Protein AF-A0A645BBZ0-F1 (afdb_monomer_lite)

Organism: NCBI:txid1076179

Structure (mmCIF, N/CA/C/O backbone):
data_AF-A0A645BBZ0-F1
#
_entry.id   AF-A0A645BBZ0-F1
#
loop_
_atom_site.group_PDB
_atom_site.id
_atom_site.type_symbol
_atom_site.label_atom_id
_atom_site.label_alt_id
_atom_site.label_comp_id
_atom_site.label_asym_id
_atom_site.label_entity_id
_atom_site.label_seq_id
_atom_site.pdbx_PDB_ins_code
_atom_site.Cartn_x
_atom_site.Cartn_y
_atom_site.Cartn_z
_atom_site.occupancy
_atom_site.B_iso_or_equiv
_atom_site.auth_seq_id
_atom_site.auth_comp_id
_atom_site.auth_asym_id
_atom_site.auth_atom_id
_atom_site.pdbx_PDB_model_num
ATOM 1 N N . MET A 1 1 ? -11.098 -18.103 -0.017 1.00 31.69 1 MET A N 1
ATOM 2 C CA . MET A 1 1 ? -12.410 -18.065 -0.700 1.00 31.69 1 MET A CA 1
ATOM 3 C C . MET A 1 1 ? -12.435 -16.807 -1.542 1.00 31.69 1 MET A C 1
ATOM 5 O O . MET A 1 1 ? -12.414 -15.731 -0.965 1.00 31.69 1 MET A O 1
ATOM 9 N N . ALA A 1 2 ? -12.383 -16.938 -2.865 1.00 29.50 2 ALA A N 1
ATOM 10 C CA . ALA A 1 2 ? -12.551 -15.815 -3.783 1.00 29.50 2 ALA A CA 1
ATOM 11 C C . ALA A 1 2 ? -14.036 -15.721 -4.158 1.00 29.50 2 ALA A C 1
ATOM 13 O O . ALA A 1 2 ? -14.650 -16.741 -4.476 1.00 29.50 2 ALA A O 1
ATOM 14 N N . LEU A 1 3 ? -14.621 -14.528 -4.069 1.00 39.31 3 LEU A N 1
ATOM 15 C CA . LEU A 1 3 ? -15.992 -14.276 -4.506 1.00 39.31 3 LEU A CA 1
ATOM 16 C C . LEU A 1 3 ? -15.992 -14.146 -6.035 1.00 39.31 3 LEU A C 1
ATOM 18 O O . LEU A 1 3 ? -15.301 -13.301 -6.593 1.00 39.31 3 LEU A O 1
ATOM 22 N N . SER A 1 4 ? -16.730 -15.024 -6.714 1.00 38.06 4 SER A N 1
ATOM 23 C CA . SER A 1 4 ? -16.929 -14.985 -8.164 1.00 38.06 4 SER A CA 1
ATOM 24 C C . SER A 1 4 ? -18.169 -14.165 -8.521 1.00 38.06 4 SER A C 1
ATOM 26 O O . SER A 1 4 ? -19.211 -14.333 -7.891 1.00 38.06 4 SER A O 1
ATOM 28 N N . TYR A 1 5 ? -18.074 -13.396 -9.604 1.00 42.03 5 TYR A N 1
ATOM 29 C CA . TYR A 1 5 ? -19.059 -12.446 -10.149 1.00 42.03 5 TYR A CA 1
ATOM 30 C C . TYR A 1 5 ? -20.487 -12.998 -10.408 1.00 42.03 5 TYR A C 1
ATOM 32 O O . TYR A 1 5 ? -21.407 -12.222 -10.640 1.00 42.03 5 TYR A O 1
ATOM 40 N N . PHE A 1 6 ? -20.706 -14.321 -10.358 1.00 42.81 6 PHE A N 1
ATOM 41 C CA . PHE A 1 6 ? -21.981 -14.963 -10.724 1.00 42.81 6 PHE A CA 1
ATOM 42 C C . PHE A 1 6 ? -22.459 -16.073 -9.771 1.00 42.81 6 PHE A C 1
ATOM 44 O O . PHE A 1 6 ? -23.162 -16.987 -10.202 1.00 42.81 6 PHE A O 1
ATOM 51 N N . SER A 1 7 ? -22.118 -16.032 -8.479 1.00 47.50 7 SER A N 1
ATOM 52 C CA . SER A 1 7 ? -22.764 -16.925 -7.504 1.00 47.50 7 SER A CA 1
ATOM 53 C C . SER A 1 7 ? -23.704 -16.148 -6.588 1.00 47.50 7 SER A C 1
ATOM 55 O O . SER A 1 7 ? -23.392 -15.054 -6.123 1.00 47.50 7 SER A O 1
ATOM 57 N N . SER A 1 8 ? -24.871 -16.727 -6.307 1.00 50.25 8 SER A N 1
ATOM 58 C CA . SER A 1 8 ? -25.791 -16.311 -5.244 1.00 50.25 8 SER A CA 1
ATOM 59 C C . SER A 1 8 ? -25.182 -16.614 -3.863 1.00 50.25 8 SER A C 1
ATOM 61 O O . SER A 1 8 ? -25.738 -17.380 -3.076 1.00 50.25 8 SER A O 1
ATOM 63 N N . GLY A 1 9 ? -23.972 -16.117 -3.611 1.00 53.41 9 GLY A N 1
ATOM 64 C CA . GLY A 1 9 ? -23.162 -16.434 -2.445 1.00 53.41 9 GLY A CA 1
ATOM 65 C C . GLY A 1 9 ? -23.270 -15.362 -1.368 1.00 53.41 9 GLY A C 1
ATOM 66 O O . GLY A 1 9 ? -22.845 -14.236 -1.585 1.00 53.41 9 GLY A O 1
ATOM 67 N N . ASN A 1 10 ? -23.813 -15.741 -0.207 1.00 55.25 10 ASN A N 1
ATOM 68 C CA . ASN A 1 10 ? -23.590 -15.169 1.131 1.00 55.25 10 ASN A CA 1
ATOM 69 C C . ASN A 1 10 ? -23.405 -13.642 1.275 1.00 55.25 10 ASN A C 1
ATOM 71 O O . ASN A 1 10 ? -22.663 -13.186 2.148 1.00 55.25 10 ASN A O 1
ATOM 75 N N . THR A 1 11 ? -24.130 -12.837 0.498 1.00 64.12 11 THR A N 1
ATOM 76 C CA . THR A 1 11 ? -24.128 -11.370 0.633 1.00 64.12 11 THR A CA 1
ATOM 77 C C . THR A 1 11 ? -24.540 -10.924 2.036 1.00 64.12 11 THR A C 1
ATOM 79 O O . THR A 1 11 ? -24.008 -9.938 2.534 1.00 64.12 11 THR A O 1
ATOM 82 N N . THR A 1 12 ? -25.405 -11.688 2.712 1.00 72.88 12 THR A N 1
ATOM 83 C CA . THR A 1 12 ? -25.791 -11.453 4.110 1.00 72.88 12 THR A CA 1
ATOM 84 C C . THR A 1 12 ? -24.611 -11.604 5.068 1.00 72.88 12 THR A C 1
ATOM 86 O O . THR A 1 12 ? -24.350 -10.693 5.836 1.00 72.88 12 THR A O 1
ATOM 89 N N . TYR A 1 13 ? -23.826 -12.684 4.979 1.00 83.56 13 TYR A N 1
ATOM 90 C CA . TYR A 1 13 ? -22.700 -12.901 5.900 1.00 83.56 13 TYR A CA 1
ATOM 91 C C . TYR A 1 13 ? -21.579 -11.877 5.714 1.00 83.56 13 TYR A C 1
ATOM 93 O O . TYR A 1 13 ? -21.002 -11.407 6.691 1.00 83.56 13 TYR A O 1
ATOM 101 N N . VAL A 1 14 ? -21.257 -11.531 4.463 1.00 87.25 14 VAL A N 1
ATOM 102 C CA . VAL A 1 14 ? -20.253 -10.492 4.186 1.00 87.25 14 VAL A CA 1
ATOM 103 C C . VAL A 1 14 ? -20.789 -9.124 4.600 1.00 87.25 14 VAL A C 1
ATOM 105 O O . VAL A 1 14 ? -20.059 -8.356 5.217 1.00 87.25 14 VAL A O 1
ATOM 108 N N . GLY A 1 15 ? -22.062 -8.832 4.321 1.00 87.69 15 GLY A N 1
ATOM 109 C CA . GLY A 1 15 ? -22.719 -7.597 4.746 1.00 87.69 15 GLY A CA 1
ATOM 110 C C . GLY A 1 15 ? -22.720 -7.424 6.265 1.00 87.69 15 GLY A C 1
ATOM 111 O O . GLY A 1 15 ? -22.322 -6.367 6.752 1.00 87.69 15 GLY A O 1
ATOM 112 N N . ASP A 1 16 ? -23.077 -8.473 7.007 1.00 91.25 16 ASP A N 1
ATOM 113 C CA . ASP A 1 16 ? -23.071 -8.487 8.472 1.00 91.25 16 ASP A CA 1
ATOM 114 C C . ASP A 1 16 ? -21.657 -8.278 9.025 1.00 91.25 16 ASP A C 1
ATOM 116 O O . ASP A 1 16 ? -21.464 -7.472 9.934 1.00 91.25 16 ASP A O 1
ATOM 120 N N . LEU A 1 17 ? -20.650 -8.937 8.439 1.00 92.44 17 LEU A N 1
ATOM 121 C CA . LEU A 1 17 ? -19.250 -8.739 8.816 1.00 92.44 17 LEU A CA 1
ATOM 122 C C . LEU A 1 17 ? -18.792 -7.295 8.568 1.00 92.44 17 LEU A C 1
ATOM 124 O O . LEU A 1 17 ? -18.170 -6.690 9.439 1.00 92.44 17 LEU A O 1
ATOM 128 N N . MET A 1 18 ? -19.102 -6.725 7.401 1.00 93.56 18 MET A N 1
ATOM 129 C CA . MET A 1 18 ? -18.725 -5.348 7.064 1.00 93.56 18 MET A CA 1
ATOM 130 C C . MET A 1 18 ? -19.403 -4.335 7.993 1.00 93.56 18 MET A C 1
ATOM 132 O O . MET A 1 18 ? -18.758 -3.385 8.445 1.00 93.56 18 MET A O 1
ATOM 136 N N . LEU A 1 19 ? -20.677 -4.562 8.325 1.00 93.56 19 LEU A N 1
ATOM 137 C CA . LEU A 1 19 ? -21.422 -3.740 9.274 1.00 93.56 19 LEU A CA 1
ATOM 138 C C . LEU A 1 19 ? -20.840 -3.843 10.691 1.00 93.56 19 LEU A C 1
ATOM 140 O O . LEU A 1 19 ? -20.648 -2.812 11.338 1.00 93.56 19 LEU A O 1
ATOM 144 N N . ASP A 1 20 ? -20.525 -5.052 11.167 1.00 95.19 20 ASP A N 1
ATOM 145 C CA . ASP A 1 20 ? -19.937 -5.271 12.496 1.00 95.19 20 ASP A CA 1
ATOM 146 C C . ASP A 1 20 ? -18.551 -4.622 12.607 1.00 95.19 20 ASP A C 1
ATOM 148 O O . ASP A 1 20 ? -18.284 -3.871 13.547 1.00 95.19 20 ASP A O 1
ATOM 152 N N . ILE A 1 21 ? -17.682 -4.817 11.607 1.00 94.44 21 ILE A N 1
ATOM 153 C CA . ILE A 1 21 ? -16.371 -4.153 11.534 1.00 94.44 21 ILE A CA 1
ATOM 154 C C . ILE A 1 21 ? -16.540 -2.633 11.578 1.00 94.44 21 ILE A C 1
ATOM 156 O O . ILE A 1 21 ? -15.890 -1.966 12.389 1.00 94.44 21 ILE A O 1
ATOM 160 N N . GLY A 1 22 ? -17.422 -2.075 10.747 1.00 95.12 22 GLY A N 1
ATOM 161 C CA . GLY A 1 22 ? -17.638 -0.634 10.711 1.00 95.12 22 GLY A CA 1
ATOM 162 C C . GLY A 1 22 ? -18.200 -0.086 12.027 1.00 95.12 22 GLY A C 1
ATOM 163 O O . GLY A 1 22 ? -17.728 0.947 12.501 1.00 95.12 22 GLY A O 1
ATOM 164 N N . ASN A 1 23 ? -19.123 -0.794 12.682 1.00 95.31 23 ASN A N 1
ATOM 165 C CA . ASN A 1 2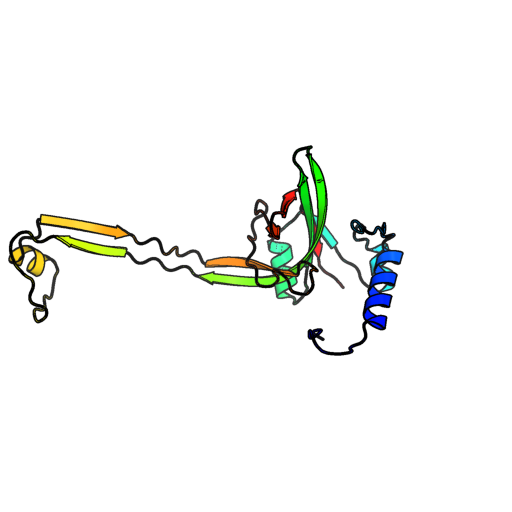3 ? -19.641 -0.403 13.997 1.00 95.31 23 ASN A CA 1
ATOM 166 C C . ASN A 1 23 ? -18.540 -0.391 15.064 1.00 95.31 23 ASN A C 1
ATOM 168 O O . ASN A 1 23 ? -18.412 0.586 15.801 1.00 95.31 23 ASN A O 1
ATOM 172 N N . ARG A 1 24 ? -17.689 -1.422 15.115 1.00 95.62 24 ARG A N 1
ATOM 173 C CA . ARG A 1 24 ? -16.575 -1.498 16.081 1.00 95.62 24 ARG A CA 1
ATOM 174 C C . ARG A 1 24 ? -15.510 -0.428 15.854 1.00 95.62 24 ARG A C 1
ATOM 176 O O . ARG A 1 24 ? -14.874 0.014 16.808 1.00 95.62 24 ARG A O 1
ATOM 183 N N . LEU A 1 25 ? -15.325 0.007 14.609 1.00 94.56 25 LEU A N 1
ATOM 184 C CA . LEU A 1 25 ? -14.435 1.114 14.248 1.00 94.56 25 LEU A CA 1
ATOM 185 C C . LEU A 1 25 ? -15.075 2.500 14.446 1.00 94.56 25 LEU A C 1
ATOM 187 O O . LEU A 1 25 ? -14.405 3.507 14.220 1.00 94.56 25 LEU A O 1
ATOM 191 N N . ASN A 1 26 ? -16.341 2.575 14.874 1.00 95.06 26 ASN A N 1
ATOM 192 C CA . ASN A 1 26 ? -17.130 3.811 14.928 1.00 95.06 26 ASN A CA 1
ATOM 193 C C . ASN A 1 26 ? -17.169 4.540 13.571 1.00 95.06 26 ASN A C 1
ATOM 195 O O . ASN A 1 26 ? -16.950 5.752 13.480 1.00 95.06 26 ASN A O 1
ATOM 199 N N . MET A 1 27 ? -17.418 3.782 12.502 1.00 95.88 27 MET A N 1
ATOM 200 C CA . MET A 1 27 ? -17.509 4.272 11.129 1.00 95.88 27 MET A CA 1
ATOM 201 C C . MET A 1 27 ? -18.558 5.375 10.996 1.00 95.88 27 MET A C 1
ATOM 203 O O . MET A 1 27 ? -19.712 5.230 11.400 1.00 95.88 27 MET A O 1
ATOM 207 N N . LYS A 1 28 ? -18.164 6.486 10.371 1.00 95.56 28 LYS A N 1
ATOM 208 C CA . LYS A 1 28 ? -19.096 7.544 9.977 1.00 95.56 28 LYS A CA 1
ATOM 209 C C . LYS A 1 28 ? -19.705 7.169 8.636 1.00 95.56 28 LYS A C 1
ATOM 211 O O . LYS A 1 28 ? -19.040 7.322 7.614 1.00 95.56 28 LYS A O 1
ATOM 216 N N . TYR A 1 29 ? -20.934 6.667 8.651 1.00 93.06 29 TYR A N 1
ATOM 217 C CA . TYR A 1 29 ? -21.635 6.255 7.439 1.00 93.06 29 TYR A CA 1
ATOM 218 C C . TYR A 1 29 ? -22.286 7.431 6.712 1.00 93.06 29 TYR A C 1
ATOM 220 O O . TYR A 1 29 ? -22.926 8.282 7.331 1.00 93.06 29 TYR A O 1
ATOM 228 N N . SER A 1 30 ? -22.161 7.459 5.386 1.00 93.31 30 SER A N 1
ATOM 229 C CA . SER A 1 30 ? -22.942 8.354 4.530 1.00 93.31 30 SER A CA 1
ATOM 230 C C . SER A 1 30 ? -23.070 7.801 3.109 1.00 93.31 30 SER A C 1
ATOM 232 O O . SER A 1 30 ? -22.226 7.024 2.660 1.00 93.31 30 SER A O 1
ATOM 234 N N . GLY A 1 31 ? -24.089 8.255 2.373 1.00 87.12 31 GLY A N 1
ATOM 235 C CA . GLY A 1 31 ? -24.251 7.918 0.952 1.00 87.12 31 GLY A CA 1
ATOM 236 C C . GLY A 1 31 ? -23.139 8.468 0.048 1.00 87.12 31 GLY A C 1
ATOM 237 O O . GLY A 1 31 ? -22.940 7.956 -1.045 1.00 87.12 31 GLY A O 1
ATOM 238 N N . ASN A 1 32 ? -22.376 9.463 0.517 1.00 85.00 32 ASN A N 1
ATOM 239 C CA . ASN A 1 32 ? -21.267 10.078 -0.225 1.00 85.00 32 ASN A CA 1
ATOM 240 C C . ASN A 1 32 ? -19.894 9.501 0.161 1.00 85.00 32 ASN A C 1
ATOM 242 O O . ASN A 1 32 ? -18.859 10.060 -0.204 1.00 85.00 32 ASN A O 1
ATOM 246 N N . GLY A 1 33 ? -19.879 8.406 0.923 1.00 85.38 33 GLY A N 1
ATOM 247 C CA . GLY A 1 33 ? -18.670 7.763 1.424 1.00 85.38 33 GLY A CA 1
ATOM 248 C C . GLY A 1 33 ? -18.714 7.568 2.934 1.00 85.38 33 GLY A C 1
ATOM 249 O O . GLY A 1 33 ? -19.299 8.364 3.670 1.00 85.38 33 GLY A O 1
ATOM 250 N N . SER A 1 34 ? -18.080 6.495 3.393 1.00 92.75 34 SER A N 1
ATOM 251 C CA . SER A 1 34 ? -17.974 6.156 4.810 1.00 92.75 34 SER A CA 1
ATOM 252 C C . SER A 1 34 ? -16.506 6.070 5.206 1.00 92.75 34 SER A C 1
ATOM 254 O O . SER A 1 34 ? -15.671 5.684 4.390 1.00 92.75 34 SER A O 1
ATOM 256 N N . SER A 1 35 ? -16.170 6.471 6.431 1.00 93.00 35 SER A N 1
ATOM 257 C CA . SER A 1 35 ? -14.771 6.483 6.879 1.00 93.00 35 SER A CA 1
ATOM 258 C C . SER A 1 35 ? -14.616 6.215 8.371 1.00 93.00 35 SER A C 1
ATOM 260 O O . SER A 1 35 ? -15.426 6.677 9.180 1.00 93.00 35 SER A O 1
ATOM 262 N N . ALA A 1 36 ? -13.529 5.529 8.710 1.00 94.75 36 ALA A N 1
ATOM 263 C CA . ALA A 1 36 ? -13.040 5.299 10.060 1.00 94.75 36 ALA A CA 1
ATOM 264 C C . ALA A 1 36 ? -11.509 5.210 10.032 1.00 94.75 36 ALA A C 1
ATOM 266 O O . ALA A 1 36 ? -10.912 5.021 8.971 1.00 94.75 36 ALA A O 1
ATOM 267 N N . SER A 1 37 ? -10.890 5.298 11.205 1.00 93.19 37 SER A N 1
ATOM 268 C CA . SER A 1 37 ? -9.475 4.967 11.381 1.00 93.19 37 SER A CA 1
ATOM 269 C C . SER A 1 37 ? -9.346 3.541 11.896 1.00 93.19 37 SER A C 1
ATOM 271 O O . SER A 1 37 ? -10.160 3.104 12.709 1.00 93.19 37 SER A O 1
ATOM 273 N N . ILE A 1 38 ? -8.305 2.832 11.464 1.00 91.50 38 ILE A N 1
ATOM 274 C CA . ILE A 1 38 ? -7.982 1.507 11.997 1.00 91.50 38 ILE A CA 1
ATOM 275 C C . ILE A 1 38 ? -7.661 1.636 13.486 1.00 91.50 38 ILE A C 1
ATOM 277 O O . ILE A 1 38 ? -6.990 2.573 13.913 1.00 91.50 38 ILE A O 1
ATOM 281 N N . SER A 1 39 ? -8.164 0.695 14.284 1.00 93.06 39 SER A N 1
ATOM 282 C CA . SER A 1 39 ? -7.922 0.661 15.721 1.00 93.06 39 SER A CA 1
ATOM 283 C C . SER A 1 39 ? -7.709 -0.764 16.208 1.00 93.06 39 SER A C 1
ATOM 285 O O . SER A 1 39 ? -8.549 -1.637 15.985 1.00 93.06 39 SER A O 1
ATOM 287 N N . ASN A 1 40 ? -6.636 -0.981 16.973 1.00 93.25 40 ASN A N 1
ATOM 288 C CA . ASN A 1 40 ? -6.406 -2.248 17.668 1.00 93.25 40 ASN A CA 1
ATOM 289 C C . ASN A 1 40 ? -7.519 -2.583 18.674 1.00 93.25 40 ASN A C 1
ATOM 291 O O . ASN A 1 40 ? -7.778 -3.759 18.902 1.00 93.25 40 ASN A O 1
ATOM 295 N N . SER A 1 41 ? -8.218 -1.588 19.236 1.00 94.25 41 SER A N 1
ATOM 296 C CA . SER A 1 41 ? -9.371 -1.849 20.112 1.00 94.25 41 SER A CA 1
ATOM 297 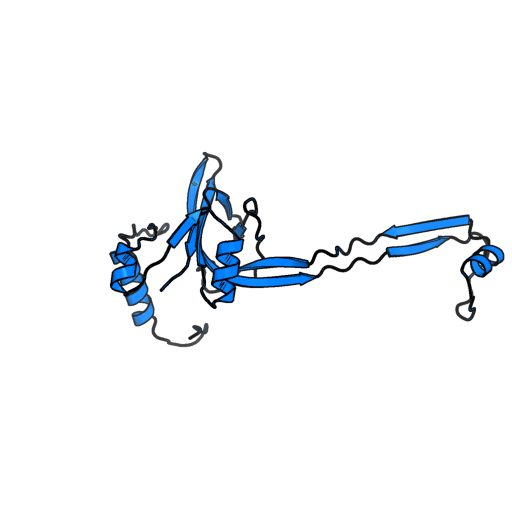C C . SER A 1 41 ? -10.580 -2.404 19.358 1.00 94.25 41 SER A C 1
ATOM 299 O O . SER A 1 41 ? -11.380 -3.135 19.931 1.00 94.25 41 SER A O 1
ATOM 301 N N . ALA A 1 42 ? -10.724 -2.068 18.074 1.00 93.94 42 ALA A N 1
ATOM 302 C CA . ALA A 1 42 ? -11.759 -2.645 17.227 1.00 93.94 42 ALA A CA 1
ATOM 303 C C . ALA A 1 42 ? -11.349 -4.052 16.774 1.00 93.94 42 ALA A C 1
ATOM 305 O O . ALA A 1 42 ? -12.145 -4.983 16.893 1.00 93.94 42 ALA A O 1
ATOM 306 N N . LEU A 1 43 ? -10.096 -4.216 16.332 1.00 94.00 43 LEU A N 1
ATOM 307 C CA . LEU A 1 43 ? -9.536 -5.495 15.881 1.00 94.00 43 LEU A CA 1
ATOM 308 C C . LEU A 1 43 ? -9.515 -6.566 16.981 1.00 94.00 43 LEU A C 1
ATOM 310 O O . LEU A 1 43 ? -9.759 -7.736 16.688 1.00 94.00 43 LEU A O 1
ATOM 314 N N . SER A 1 44 ? -9.303 -6.186 18.244 1.00 95.12 44 SER A N 1
ATOM 315 C CA . SER A 1 44 ? -9.244 -7.138 19.361 1.00 95.12 44 SER A CA 1
ATOM 316 C C . SER A 1 44 ? -10.548 -7.909 19.578 1.00 95.12 44 SER A C 1
ATOM 318 O O . SER A 1 44 ? -10.510 -9.024 20.089 1.00 95.12 44 SER A O 1
ATOM 320 N N . ASN A 1 45 ? -11.691 -7.383 19.122 1.00 95.06 45 ASN A N 1
ATOM 321 C CA . ASN A 1 45 ? -12.966 -8.111 19.122 1.00 95.06 45 ASN A CA 1
ATOM 322 C C . ASN A 1 45 ? -12.946 -9.360 18.227 1.00 95.06 45 ASN A C 1
ATOM 324 O O . ASN A 1 45 ? -13.770 -10.252 18.399 1.00 95.06 45 ASN A O 1
ATOM 328 N N . TYR A 1 46 ? -12.002 -9.420 17.289 1.00 94.25 46 TYR A N 1
ATOM 329 C CA . TYR A 1 46 ? -11.750 -10.555 16.406 1.00 94.25 46 TYR A CA 1
ATOM 330 C C . TYR A 1 46 ? -10.487 -11.326 16.811 1.00 94.25 46 TYR A C 1
ATOM 332 O O . TYR A 1 46 ? -9.986 -12.128 16.031 1.00 94.25 46 TYR A O 1
ATOM 340 N N . ASN A 1 47 ? -9.961 -11.074 18.016 1.00 95.25 47 ASN A N 1
ATOM 341 C CA . ASN A 1 47 ? -8.660 -11.558 18.485 1.00 95.25 47 ASN A CA 1
ATOM 342 C C . ASN A 1 47 ? -7.497 -11.152 17.567 1.00 95.25 47 ASN A C 1
ATOM 344 O O . ASN A 1 47 ? -6.510 -11.873 17.484 1.00 95.25 47 ASN A O 1
ATOM 348 N N . LEU A 1 48 ? -7.622 -10.005 16.891 1.00 95.19 48 LEU A N 1
ATOM 349 C CA . LEU A 1 48 ? -6.598 -9.481 15.997 1.00 95.19 48 LEU A CA 1
ATOM 350 C C . LEU A 1 48 ? -5.912 -8.255 16.592 1.00 95.19 48 LEU A C 1
ATOM 352 O O . LEU A 1 48 ? -6.526 -7.413 17.250 1.00 95.19 48 LEU A O 1
ATOM 356 N N . THR A 1 49 ? -4.630 -8.117 16.290 1.00 95.94 49 THR A N 1
ATOM 357 C CA . THR A 1 49 ? -3.830 -6.920 16.559 1.00 95.94 49 THR A CA 1
ATOM 358 C C . THR A 1 49 ? -2.922 -6.621 15.378 1.00 95.94 49 THR A C 1
ATOM 360 O O . THR A 1 49 ? -2.578 -7.519 14.618 1.00 95.94 49 THR A O 1
ATOM 363 N N . CYS A 1 50 ? -2.509 -5.367 15.227 1.00 96.94 50 CYS A N 1
ATOM 364 C CA . CYS A 1 50 ? -1.514 -4.945 14.247 1.00 96.94 50 CYS A CA 1
ATOM 365 C C . CYS A 1 50 ? -0.571 -3.890 14.840 1.00 96.94 50 CYS A C 1
ATOM 367 O O . CYS A 1 50 ? -0.808 -3.335 15.919 1.00 96.94 50 CYS A O 1
ATOM 369 N N . THR A 1 51 ? 0.500 -3.602 14.115 1.00 97.88 51 THR A N 1
ATOM 370 C CA . THR A 1 51 ? 1.435 -2.516 14.404 1.00 97.88 51 THR A CA 1
ATOM 371 C C . THR A 1 51 ? 1.238 -1.398 13.387 1.00 97.88 51 THR A C 1
ATOM 373 O O . THR A 1 51 ? 1.193 -1.670 12.191 1.00 97.88 51 THR A O 1
ATOM 376 N N . GLU A 1 52 ? 1.156 -0.149 13.846 1.00 97.44 52 GLU A N 1
ATOM 377 C CA . GLU A 1 52 ? 1.125 1.038 12.982 1.00 97.44 52 GLU A CA 1
ATOM 378 C C . GLU A 1 52 ? 2.534 1.637 12.854 1.00 97.44 52 GLU A C 1
ATOM 380 O O . GLU A 1 52 ? 3.266 1.752 13.841 1.00 97.44 52 GLU A O 1
ATOM 385 N N . SER A 1 53 ? 2.922 2.059 11.651 1.00 97.69 53 SER A N 1
ATOM 386 C CA . SER A 1 53 ? 4.027 3.005 11.476 1.00 97.69 53 SER A CA 1
ATOM 387 C C . SER A 1 53 ? 3.871 3.844 10.214 1.00 97.69 53 SER A C 1
ATOM 389 O O . SER A 1 53 ? 3.052 3.538 9.347 1.00 97.69 53 SER A O 1
ATOM 391 N N . ASP A 1 54 ? 4.727 4.853 10.060 1.00 97.94 54 ASP A N 1
ATOM 392 C CA . ASP A 1 54 ? 4.927 5.502 8.766 1.00 97.94 54 ASP A CA 1
ATOM 393 C C . ASP A 1 54 ? 5.328 4.477 7.698 1.00 97.94 54 ASP A C 1
ATOM 395 O O . ASP A 1 54 ? 5.862 3.398 8.005 1.00 97.94 54 ASP A O 1
ATOM 399 N N . TYR A 1 55 ? 5.057 4.822 6.439 1.00 97.62 55 TYR A N 1
ATOM 400 C CA . TYR A 1 55 ? 5.375 3.973 5.300 1.00 97.62 55 TYR A CA 1
ATOM 401 C C . TYR A 1 55 ? 6.839 3.529 5.304 1.00 97.62 55 TYR A C 1
ATOM 403 O O . TYR A 1 55 ? 7.767 4.338 5.279 1.00 97.62 55 TYR A O 1
ATOM 411 N N . ASN A 1 56 ? 7.037 2.215 5.274 1.00 97.25 56 ASN A N 1
ATOM 412 C CA . ASN A 1 56 ? 8.350 1.611 5.176 1.00 97.25 56 ASN A CA 1
ATOM 413 C C . ASN A 1 56 ? 8.262 0.344 4.329 1.00 97.25 56 ASN A C 1
ATOM 415 O O . ASN A 1 56 ? 7.690 -0.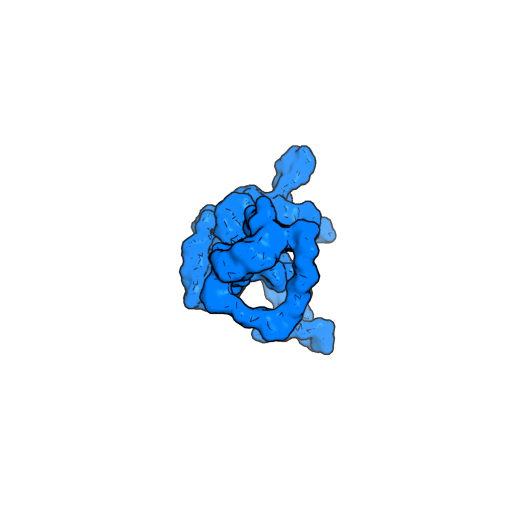666 4.740 1.00 97.25 56 ASN A O 1
ATOM 419 N N . TYR A 1 57 ? 8.864 0.400 3.148 1.00 96.19 57 TYR A N 1
ATOM 420 C CA . TYR A 1 57 ? 8.817 -0.696 2.193 1.00 96.19 57 TYR A CA 1
ATOM 421 C C . TYR A 1 57 ? 9.472 -1.989 2.704 1.00 96.19 57 TYR A C 1
ATOM 423 O O . TYR A 1 57 ? 8.950 -3.067 2.442 1.00 96.19 57 TYR A O 1
ATOM 431 N N . GLN A 1 58 ? 10.542 -1.913 3.502 1.00 96.81 58 GLN A N 1
ATOM 432 C CA . GLN A 1 58 ? 11.164 -3.120 4.064 1.00 96.81 58 GLN A CA 1
ATOM 433 C C . GLN A 1 58 ? 10.221 -3.847 5.028 1.00 96.81 58 GLN A C 1
ATOM 435 O O . GLN A 1 58 ? 10.124 -5.070 4.994 1.00 96.81 58 GLN A O 1
ATOM 440 N N . LYS A 1 59 ? 9.454 -3.110 5.841 1.00 97.94 59 LYS A N 1
ATOM 441 C CA . LYS A 1 59 ? 8.432 -3.713 6.713 1.00 97.94 59 LYS A CA 1
ATOM 442 C C . LYS A 1 59 ? 7.315 -4.386 5.914 1.00 97.94 59 LYS A C 1
ATOM 444 O O . LYS A 1 59 ? 6.893 -5.481 6.283 1.00 97.94 59 LYS A O 1
ATOM 449 N N . ILE A 1 60 ? 6.878 -3.755 4.818 1.00 97.81 60 ILE A N 1
ATOM 450 C CA . ILE A 1 60 ? 5.894 -4.330 3.889 1.00 97.81 60 ILE A CA 1
ATOM 451 C C . ILE A 1 60 ? 6.436 -5.630 3.301 1.00 97.81 60 ILE A C 1
ATOM 453 O O . ILE A 1 60 ? 5.808 -6.675 3.436 1.00 97.81 60 ILE A O 1
ATOM 457 N N . LYS A 1 61 ? 7.634 -5.582 2.715 1.00 97.00 61 LYS A N 1
ATOM 458 C CA . LYS A 1 61 ? 8.288 -6.736 2.099 1.00 97.00 61 LYS A CA 1
ATOM 459 C C . LYS A 1 61 ? 8.437 -7.900 3.074 1.00 97.00 61 LYS A C 1
ATOM 461 O O . LYS A 1 61 ? 8.053 -9.017 2.741 1.00 97.00 61 LYS A O 1
ATOM 466 N N . ASN A 1 62 ? 8.902 -7.633 4.293 1.00 97.50 62 ASN A N 1
ATOM 467 C CA . ASN A 1 62 ? 9.034 -8.654 5.331 1.00 97.50 62 ASN A CA 1
ATOM 468 C C . ASN A 1 62 ? 7.679 -9.274 5.710 1.00 97.50 62 ASN A C 1
ATOM 470 O O . ASN A 1 62 ? 7.603 -10.477 5.945 1.00 97.50 62 ASN A O 1
ATOM 474 N N . ASN A 1 63 ? 6.600 -8.489 5.763 1.00 98.12 63 ASN A N 1
ATOM 475 C CA . ASN A 1 63 ? 5.259 -9.016 6.033 1.00 98.12 63 ASN A CA 1
ATOM 476 C C . ASN A 1 63 ? 4.767 -9.921 4.901 1.00 98.12 63 ASN A C 1
ATOM 478 O O . ASN A 1 63 ? 4.350 -11.052 5.153 1.00 98.12 63 ASN A O 1
ATOM 482 N N . LEU A 1 64 ? 4.912 -9.469 3.657 1.00 97.12 64 LEU A N 1
ATOM 483 C CA . LEU A 1 64 ? 4.502 -10.230 2.479 1.00 97.12 64 LEU A CA 1
ATOM 484 C C . LEU A 1 64 ? 5.286 -11.542 2.342 1.00 97.12 64 LEU A C 1
ATOM 486 O O . LEU A 1 64 ? 4.695 -12.578 2.053 1.00 97.12 64 LEU A O 1
ATOM 490 N N . GLN A 1 65 ? 6.587 -11.545 2.651 1.00 96.19 65 GLN A N 1
ATOM 491 C CA . GLN A 1 65 ? 7.402 -12.769 2.712 1.00 96.19 65 GLN A CA 1
ATOM 492 C C . GLN A 1 65 ? 6.907 -13.773 3.764 1.00 96.19 65 GLN A C 1
ATOM 494 O O . GLN A 1 65 ? 7.078 -14.976 3.594 1.00 96.19 65 GLN A O 1
ATOM 499 N N . ASN A 1 66 ? 6.249 -13.295 4.822 1.00 96.25 66 ASN A N 1
ATOM 500 C CA . ASN A 1 66 ? 5.606 -14.124 5.842 1.00 96.25 66 ASN A CA 1
ATOM 501 C C . ASN A 1 66 ? 4.126 -14.416 5.531 1.00 96.25 66 ASN A C 1
ATOM 503 O O . ASN A 1 66 ? 3.382 -14.818 6.424 1.00 96.25 66 ASN A O 1
ATOM 507 N N . SER A 1 67 ? 3.688 -14.218 4.281 1.00 95.75 67 SER A N 1
ATOM 508 C CA . SER A 1 67 ? 2.293 -14.392 3.843 1.00 95.75 67 SER A CA 1
ATOM 509 C C . SER A 1 67 ? 1.294 -13.538 4.635 1.00 95.75 67 SER A C 1
ATOM 511 O O . SER A 1 67 ? 0.151 -13.942 4.850 1.00 95.75 67 SER A O 1
ATOM 513 N N . LYS A 1 68 ? 1.725 -12.355 5.089 1.00 96.75 68 LYS A N 1
ATOM 514 C CA . LYS A 1 68 ? 0.881 -11.396 5.806 1.00 96.75 68 LYS A CA 1
ATOM 515 C C . LYS A 1 68 ? 0.624 -10.168 4.935 1.00 96.75 68 LYS A C 1
ATOM 517 O O . LYS A 1 68 ? 1.570 -9.425 4.668 1.00 96.75 68 LYS A O 1
ATOM 522 N N . PRO A 1 69 ? -0.625 -9.925 4.501 1.00 96.88 69 PRO A N 1
ATOM 523 C CA . PRO A 1 69 ? -0.964 -8.690 3.812 1.00 96.88 69 PRO A CA 1
ATOM 524 C C . PRO A 1 69 ? -0.832 -7.490 4.757 1.00 96.88 69 PRO A C 1
ATOM 526 O O . PRO A 1 69 ? -0.950 -7.610 5.980 1.00 96.88 69 PRO A O 1
ATOM 529 N N . VAL A 1 70 ? -0.600 -6.317 4.176 1.00 98.19 70 VAL A N 1
ATOM 530 C CA . VAL A 1 70 ? -0.432 -5.054 4.902 1.00 98.19 70 VAL A CA 1
ATOM 531 C C . VAL A 1 70 ? -1.561 -4.114 4.526 1.00 98.19 70 VAL A C 1
ATOM 533 O O . VAL A 1 70 ? -1.816 -3.893 3.346 1.00 98.19 70 VAL A O 1
ATOM 536 N N . ASN A 1 71 ? -2.218 -3.518 5.518 1.00 97.88 71 ASN A N 1
ATOM 537 C CA . ASN A 1 71 ? -3.151 -2.431 5.253 1.00 97.88 71 ASN A CA 1
ATOM 538 C C . ASN A 1 71 ? -2.372 -1.116 5.163 1.00 97.88 71 ASN A C 1
ATOM 540 O O . ASN A 1 71 ? -1.547 -0.805 6.022 1.00 97.88 71 ASN A O 1
ATOM 544 N N . ILE A 1 72 ? -2.637 -0.335 4.126 1.00 97.38 72 ILE A N 1
ATOM 545 C CA . ILE A 1 72 ? -2.061 0.988 3.922 1.00 97.38 72 ILE A CA 1
ATOM 546 C C . ILE A 1 72 ? -3.174 2.032 3.996 1.00 97.38 72 ILE A C 1
ATOM 548 O O . ILE A 1 72 ? -4.282 1.834 3.499 1.00 97.38 72 ILE A O 1
ATOM 552 N N . THR A 1 73 ? -2.861 3.174 4.598 1.00 97.25 73 THR A N 1
ATOM 553 C CA . THR A 1 73 ? -3.674 4.386 4.507 1.00 97.25 73 THR A CA 1
ATOM 554 C C . THR A 1 73 ? -2.842 5.501 3.905 1.00 97.25 73 THR A C 1
ATOM 556 O O . THR A 1 73 ? -1.687 5.687 4.296 1.00 97.25 73 THR A O 1
ATOM 559 N N . ALA A 1 74 ? -3.424 6.272 2.998 1.00 97.38 74 ALA A N 1
ATOM 560 C CA . ALA A 1 74 ? -2.792 7.468 2.461 1.00 97.38 74 ALA A CA 1
ATOM 561 C C . ALA A 1 74 ? -3.844 8.497 2.055 1.00 97.38 74 ALA A C 1
ATOM 563 O O . ALA A 1 74 ? -5.039 8.206 1.960 1.00 97.38 74 ALA A O 1
ATOM 564 N N . TYR A 1 75 ? -3.381 9.714 1.796 1.00 96.94 75 TYR A N 1
ATOM 565 C CA . TYR A 1 75 ? -4.237 10.850 1.506 1.00 96.94 75 TYR A CA 1
ATOM 566 C C . TYR A 1 75 ? -3.911 11.455 0.145 1.00 96.94 75 TYR A C 1
ATOM 568 O O . TYR A 1 75 ? -2.751 11.557 -0.269 1.00 96.94 75 TYR A O 1
ATOM 576 N N . ARG A 1 76 ? -4.964 11.918 -0.523 1.00 95.88 76 ARG A N 1
ATOM 577 C CA . ARG A 1 76 ? -4.902 12.860 -1.644 1.00 95.88 76 ARG A CA 1
ATOM 578 C C . ARG A 1 76 ? -5.354 14.240 -1.178 1.00 95.88 76 ARG A C 1
ATOM 580 O O . ARG A 1 76 ? -6.030 14.353 -0.155 1.00 95.88 76 ARG A O 1
ATOM 587 N N . LYS A 1 77 ? -5.017 15.285 -1.929 1.00 95.38 77 LYS A N 1
ATOM 588 C CA . LYS A 1 77 ? -5.527 16.647 -1.708 1.00 95.38 77 LYS A CA 1
ATOM 589 C C . LYS A 1 77 ? -6.278 17.123 -2.945 1.00 95.38 77 LYS A C 1
ATOM 591 O O . LYS A 1 77 ? -5.866 16.804 -4.055 1.00 95.38 77 LYS A O 1
ATOM 596 N N . ASN A 1 78 ? -7.367 17.864 -2.763 1.00 92.19 78 ASN A N 1
ATOM 597 C CA . ASN A 1 78 ? -7.992 18.606 -3.863 1.00 92.19 78 ASN A CA 1
ATOM 598 C C . ASN A 1 78 ? -7.290 19.966 -4.075 1.00 92.19 78 ASN A C 1
ATOM 600 O O . ASN A 1 78 ? -6.342 20.305 -3.365 1.00 92.19 78 ASN A O 1
ATOM 604 N N . ALA A 1 79 ? -7.790 20.767 -5.021 1.00 91.56 79 ALA A N 1
ATOM 605 C CA . ALA A 1 79 ? -7.248 22.093 -5.327 1.00 91.56 79 ALA A CA 1
ATOM 606 C C . ALA A 1 79 ? -7.270 23.072 -4.133 1.00 91.56 79 ALA A C 1
ATOM 608 O O . ALA A 1 79 ? -6.411 23.943 -4.052 1.00 91.56 79 ALA A O 1
ATOM 609 N N . SER A 1 80 ? -8.205 22.917 -3.185 1.00 93.00 80 SER A N 1
ATOM 610 C CA . SER A 1 80 ? -8.259 23.732 -1.961 1.00 93.00 80 SER A CA 1
ATOM 611 C C . SER A 1 80 ? -7.371 23.202 -0.827 1.00 93.00 80 SER A C 1
ATOM 613 O O . SER A 1 80 ? -7.364 23.762 0.266 1.00 93.00 80 SER A O 1
ATOM 615 N N . GLY A 1 81 ? -6.619 22.120 -1.059 1.00 92.12 81 GLY A N 1
ATOM 616 C CA . GLY A 1 81 ? -5.749 21.493 -0.065 1.00 92.12 81 GLY A CA 1
ATOM 617 C C . GLY A 1 81 ? -6.470 20.579 0.930 1.00 92.12 81 GLY A C 1
ATOM 618 O O . GLY A 1 81 ? -5.814 20.012 1.809 1.00 92.12 81 GLY A O 1
ATOM 619 N N . GLN A 1 82 ? -7.787 20.389 0.791 1.00 94.06 82 GLN A N 1
ATOM 620 C CA . GLN A 1 82 ? -8.564 19.466 1.617 1.00 94.06 82 GLN A CA 1
ATOM 621 C C . GLN A 1 82 ? -8.093 18.030 1.380 1.00 94.06 82 GLN A C 1
ATOM 623 O O . GLN A 1 82 ? -8.006 17.574 0.237 1.00 94.06 82 GLN A O 1
ATOM 628 N N . LYS A 1 83 ? -7.796 17.317 2.473 1.00 94.19 83 LYS A N 1
ATOM 629 C CA . LYS A 1 83 ? -7.320 15.932 2.441 1.00 94.19 83 LYS A CA 1
ATOM 630 C C . LYS A 1 83 ? -8.483 14.945 2.342 1.00 94.19 83 LYS A C 1
ATOM 632 O O . LYS A 1 83 ? -9.453 15.053 3.087 1.00 94.19 83 LYS A O 1
ATOM 637 N N . PHE A 1 84 ? -8.331 13.945 1.481 1.00 94.25 84 PHE A N 1
ATOM 638 C CA . PHE A 1 84 ? -9.236 12.804 1.350 1.00 94.25 84 PHE A CA 1
ATOM 639 C C . PHE A 1 84 ? -8.427 11.525 1.540 1.00 94.25 84 PHE A C 1
ATOM 641 O O . PHE A 1 84 ? -7.492 11.270 0.779 1.00 94.25 84 PHE A O 1
ATOM 648 N N . GLY A 1 85 ? -8.754 10.766 2.582 1.00 94.56 85 GLY A N 1
ATOM 649 C CA . GLY A 1 85 ? -8.082 9.511 2.906 1.00 94.56 85 GLY A CA 1
ATOM 650 C C . GLY A 1 85 ? -8.672 8.333 2.140 1.00 94.56 85 GLY A C 1
ATOM 651 O O . GLY A 1 85 ? -9.848 8.350 1.776 1.00 94.56 85 GLY A O 1
ATOM 652 N N . HIS A 1 86 ? -7.854 7.313 1.918 1.00 95.56 86 HIS A N 1
ATOM 653 C CA . HIS A 1 86 ? -8.294 5.982 1.506 1.00 95.56 86 HIS A CA 1
ATOM 654 C C . HIS A 1 86 ? -7.465 4.924 2.227 1.00 95.56 86 HIS A C 1
ATOM 656 O O . HIS A 1 86 ? -6.329 5.195 2.629 1.00 95.56 86 HIS A O 1
ATOM 662 N N . SER A 1 87 ? -8.049 3.742 2.403 1.00 95.81 87 SER A N 1
ATOM 663 C CA . SER A 1 87 ? -7.392 2.574 2.984 1.00 95.81 87 SER A CA 1
ATOM 664 C C . SER A 1 87 ? -7.571 1.390 2.053 1.00 95.81 87 SER A C 1
ATOM 666 O O . SER A 1 87 ? -8.658 1.190 1.516 1.00 95.81 87 SER A O 1
ATOM 668 N N . TRP A 1 88 ? -6.502 0.632 1.851 1.00 96.25 88 TRP A N 1
ATOM 669 C CA . TRP A 1 88 ? -6.500 -0.517 0.957 1.00 96.25 88 TRP A CA 1
ATOM 670 C C . TRP A 1 88 ? -5.445 -1.536 1.391 1.00 96.25 88 TRP A C 1
ATOM 672 O O . TRP A 1 88 ? -4.728 -1.318 2.375 1.00 96.25 88 TRP A O 1
ATOM 682 N N . ILE A 1 89 ? -5.374 -2.673 0.702 1.00 97.50 89 ILE A N 1
ATOM 683 C CA . ILE A 1 89 ? -4.478 -3.774 1.066 1.00 97.50 89 ILE A CA 1
ATOM 684 C C . ILE A 1 89 ? -3.336 -3.879 0.061 1.00 97.50 89 ILE A C 1
ATOM 686 O O . ILE A 1 89 ? -3.547 -3.778 -1.141 1.00 97.50 89 ILE A O 1
ATOM 690 N N . ILE A 1 90 ? -2.126 -4.101 0.566 1.00 97.38 90 ILE A N 1
ATOM 691 C CA . ILE A 1 90 ? -0.983 -4.591 -0.199 1.00 97.38 90 ILE A CA 1
ATOM 692 C C . ILE A 1 90 ? -0.851 -6.075 0.127 1.00 97.38 90 ILE A C 1
ATOM 694 O O . ILE A 1 90 ? -0.614 -6.434 1.284 1.00 97.38 90 ILE A O 1
ATOM 698 N N . ASP A 1 91 ? -1.009 -6.929 -0.872 1.00 96.44 91 ASP A N 1
ATOM 699 C CA . ASP A 1 91 ? -1.054 -8.386 -0.712 1.00 96.44 91 ASP A CA 1
ATOM 700 C C . ASP A 1 91 ? 0.001 -9.126 -1.541 1.00 96.44 91 ASP A C 1
ATOM 702 O O . ASP A 1 91 ? 0.143 -10.342 -1.409 1.00 96.44 91 ASP A O 1
ATOM 706 N N . GLY A 1 92 ? 0.806 -8.410 -2.330 1.00 95.19 92 GLY A N 1
ATOM 707 C CA . GLY A 1 92 ? 1.840 -9.043 -3.132 1.00 95.19 92 GLY A CA 1
ATOM 708 C C . GLY A 1 92 ? 2.935 -8.113 -3.631 1.00 95.19 92 GLY A C 1
ATOM 709 O O . GLY A 1 92 ? 2.869 -6.885 -3.533 1.00 95.19 92 GLY A O 1
ATOM 710 N N . LEU A 1 93 ? 3.967 -8.751 -4.178 1.00 93.88 93 LEU A N 1
ATOM 711 C CA . LEU A 1 93 ? 5.093 -8.115 -4.844 1.00 93.88 93 LEU A CA 1
ATOM 712 C C . LEU A 1 93 ? 5.207 -8.692 -6.248 1.00 93.88 93 LEU A C 1
ATOM 714 O O . LEU A 1 93 ? 5.140 -9.906 -6.435 1.00 93.88 93 LEU A O 1
ATOM 718 N N . ALA A 1 94 ? 5.415 -7.821 -7.224 1.00 90.12 94 ALA A N 1
ATOM 719 C CA . ALA A 1 94 ? 5.698 -8.206 -8.592 1.00 90.12 94 ALA A CA 1
ATOM 720 C C . ALA A 1 94 ? 7.073 -7.691 -8.996 1.00 90.12 94 ALA A C 1
ATOM 722 O O . ALA A 1 94 ? 7.379 -6.507 -8.869 1.00 90.12 94 ALA A O 1
ATOM 723 N N . THR A 1 95 ? 7.895 -8.583 -9.527 1.00 87.81 95 THR A N 1
ATOM 724 C CA . THR A 1 95 ? 9.199 -8.246 -10.086 1.00 87.81 95 THR A CA 1
ATOM 725 C C . THR A 1 95 ? 9.066 -8.169 -11.602 1.00 87.81 95 THR A C 1
ATOM 727 O O . THR A 1 95 ? 8.666 -9.146 -12.233 1.00 87.81 95 THR A O 1
ATOM 730 N N . LYS A 1 96 ? 9.385 -7.019 -12.206 1.00 77.81 96 LYS A N 1
ATOM 731 C CA . LYS A 1 96 ? 9.444 -6.887 -13.670 1.00 77.81 96 LYS A CA 1
ATOM 732 C C . LYS A 1 96 ? 10.839 -6.510 -14.124 1.00 77.81 96 LYS A C 1
ATOM 734 O O . LYS A 1 96 ? 11.378 -5.511 -13.660 1.00 77.81 96 LYS A O 1
ATOM 739 N N . THR A 1 97 ? 11.363 -7.271 -15.078 1.00 67.38 97 THR A N 1
ATOM 740 C CA . THR A 1 97 ? 12.642 -7.008 -15.737 1.00 67.38 97 THR A CA 1
ATOM 741 C C . THR A 1 97 ? 12.416 -6.350 -17.095 1.00 67.38 97 THR A C 1
ATOM 743 O O . THR A 1 97 ? 11.694 -6.858 -17.949 1.00 67.38 97 THR A O 1
ATOM 746 N N . ARG A 1 98 ? 13.026 -5.178 -17.234 1.00 58.16 98 ARG A N 1
ATOM 747 C CA . ARG A 1 98 ? 13.403 -4.464 -18.460 1.00 58.16 98 ARG A CA 1
ATOM 748 C C . ARG A 1 98 ? 14.558 -5.097 -19.272 1.00 58.16 98 ARG A C 1
ATOM 750 O O . ARG A 1 98 ? 15.462 -5.575 -18.597 1.00 58.16 98 ARG A O 1
ATOM 757 N N . TYR A 1 99 ? 14.682 -5.015 -20.600 1.00 51.75 99 TYR A N 1
ATOM 758 C CA . TYR A 1 99 ? 15.933 -5.379 -21.333 1.00 51.75 99 TYR A CA 1
ATOM 759 C C . TYR A 1 99 ? 16.289 -4.331 -22.357 1.00 51.75 99 TYR A C 1
ATOM 761 O O . TYR A 1 99 ? 15.347 -3.978 -23.022 1.00 51.75 99 TYR A O 1
ATOM 769 N N . TYR A 1 100 ? 17.547 -3.871 -22.498 1.00 49.78 100 TYR A N 1
ATOM 770 C CA . TYR A 1 100 ? 17.962 -2.833 -23.475 1.00 49.78 100 TYR A CA 1
ATOM 771 C C . TYR A 1 100 ? 18.597 -3.483 -24.703 1.00 49.78 100 TYR A C 1
ATOM 773 O O . TYR A 1 100 ? 19.468 -4.336 -24.533 1.00 49.78 100 TYR A O 1
ATOM 781 N N . ILE A 1 101 ? 18.261 -3.028 -25.917 1.00 55.56 101 ILE A N 1
ATOM 782 C CA . ILE A 1 101 ? 18.945 -3.445 -27.152 1.00 55.56 101 ILE A CA 1
ATOM 783 C C . ILE A 1 101 ? 19.601 -2.232 -27.820 1.00 55.56 101 ILE A C 1
ATOM 785 O O . ILE A 1 101 ? 18.929 -1.336 -28.328 1.00 55.56 101 ILE A O 1
ATOM 789 N N . THR A 1 102 ? 20.931 -2.238 -27.899 1.00 49.84 102 THR A N 1
ATOM 790 C CA . THR A 1 102 ? 21.676 -1.345 -28.797 1.00 49.84 102 THR A CA 1
ATOM 791 C C . THR A 1 102 ? 21.727 -1.984 -30.179 1.00 49.84 102 THR A C 1
ATOM 793 O O . THR A 1 102 ? 22.198 -3.115 -30.313 1.00 49.84 102 THR A O 1
ATOM 796 N N . ARG A 1 103 ? 21.258 -1.280 -31.215 1.00 61.91 103 ARG A N 1
ATOM 797 C CA . ARG A 1 103 ? 21.462 -1.702 -32.608 1.00 61.91 103 ARG A CA 1
ATOM 798 C C . ARG A 1 103 ? 22.486 -0.786 -33.256 1.00 61.91 103 ARG A C 1
ATOM 800 O O . ARG A 1 103 ? 22.373 0.435 -33.182 1.00 61.91 103 ARG A O 1
ATOM 807 N N . LYS A 1 104 ? 23.470 -1.392 -33.908 1.00 60.53 104 LYS A N 1
ATOM 808 C CA . LYS A 1 104 ? 24.509 -0.681 -34.644 1.00 60.53 104 LYS A CA 1
ATOM 809 C C . LYS A 1 104 ? 24.037 -0.463 -36.075 1.00 60.53 104 LYS A C 1
ATOM 811 O O . LYS A 1 104 ? 23.691 -1.433 -36.749 1.00 60.53 104 LYS A O 1
ATOM 816 N N . HIS A 1 105 ? 23.982 0.790 -36.511 1.00 63.91 105 HIS A N 1
ATOM 817 C CA . HIS A 1 105 ? 23.606 1.156 -37.872 1.00 63.91 105 HIS A CA 1
ATOM 818 C C . HIS A 1 105 ? 24.818 1.728 -38.605 1.00 63.91 105 HIS A C 1
ATOM 820 O O . HIS A 1 105 ? 25.643 2.434 -38.025 1.00 63.91 105 HIS A O 1
ATOM 826 N N . PHE A 1 106 ? 24.916 1.417 -39.891 1.00 65.62 106 PHE A N 1
ATOM 827 C CA . PHE A 1 106 ? 25.957 1.931 -40.766 1.00 65.62 106 PHE A CA 1
ATOM 828 C C . PHE A 1 106 ? 25.359 2.289 -42.125 1.00 65.62 106 PHE A C 1
ATOM 830 O O . PHE A 1 106 ? 24.475 1.589 -42.625 1.00 65.62 106 PHE A O 1
ATOM 837 N N . GLU A 1 107 ? 25.841 3.382 -42.710 1.00 60.25 107 GLU A N 1
ATOM 838 C CA . GLU A 1 107 ? 25.449 3.832 -44.045 1.00 60.25 107 GLU A CA 1
ATOM 839 C C . GLU A 1 107 ? 26.604 3.596 -45.023 1.00 60.25 107 GLU A C 1
ATOM 841 O O . GLU A 1 107 ? 27.764 3.916 -44.747 1.00 60.25 107 GLU A O 1
ATOM 846 N N . TYR A 1 108 ? 26.278 3.036 -46.184 1.00 66.94 108 TYR A N 1
ATOM 847 C CA . TYR A 1 108 ? 27.204 2.836 -47.293 1.00 66.94 108 TYR A CA 1
ATOM 848 C C . TYR A 1 108 ? 26.753 3.710 -48.464 1.00 66.94 108 TYR A C 1
ATOM 850 O O . TYR A 1 108 ? 25.561 3.811 -48.752 1.00 66.94 108 TYR A O 1
ATOM 858 N N . THR A 1 109 ? 27.691 4.386 -49.124 1.00 56.53 109 THR A N 1
ATOM 859 C CA . THR A 1 109 ? 27.349 5.434 -50.098 1.00 56.53 109 THR A CA 1
ATOM 860 C C . THR A 1 109 ? 27.271 4.943 -51.536 1.00 56.53 109 THR A C 1
ATOM 862 O O . THR A 1 109 ? 26.670 5.634 -52.354 1.00 56.53 109 THR A O 1
ATOM 865 N N . GLU A 1 110 ? 27.868 3.792 -51.875 1.00 59.34 110 GLU A N 1
ATOM 866 C CA . GLU A 1 110 ? 28.133 3.491 -53.295 1.00 59.34 110 GLU A CA 1
ATOM 867 C C . GLU A 1 110 ? 27.877 2.041 -53.756 1.00 59.34 110 GLU A C 1
ATOM 869 O O . GLU A 1 110 ? 27.828 1.818 -54.961 1.00 59.34 110 GLU A O 1
ATOM 874 N N . ASN A 1 111 ? 27.610 1.064 -52.872 1.00 61.31 111 ASN A N 1
ATOM 875 C CA . ASN A 1 111 ? 27.480 -0.353 -53.270 1.00 61.31 111 ASN A CA 1
ATOM 876 C C . ASN A 1 111 ? 26.299 -1.074 -52.603 1.00 61.31 111 ASN A C 1
ATOM 878 O O . ASN A 1 111 ? 26.206 -1.087 -51.384 1.00 61.31 111 ASN A O 1
ATOM 882 N N . TRP A 1 112 ? 25.440 -1.748 -53.376 1.00 62.12 112 TRP A N 1
ATOM 883 C CA . TRP A 1 112 ? 24.392 -2.620 -52.824 1.00 62.12 112 TRP A CA 1
ATOM 884 C C . TRP A 1 112 ? 25.021 -3.832 -52.123 1.00 62.12 112 TRP A C 1
ATOM 886 O O . TRP A 1 112 ? 25.796 -4.562 -52.742 1.00 62.12 112 TRP A O 1
ATOM 896 N N . MET A 1 113 ? 24.676 -4.062 -50.851 1.00 66.25 113 MET A N 1
ATOM 897 C CA . MET A 1 113 ? 25.064 -5.285 -50.141 1.00 66.25 113 MET A CA 1
ATOM 898 C C . MET A 1 113 ? 24.294 -6.490 -50.677 1.00 66.25 113 MET A C 1
ATOM 900 O O . MET A 1 113 ? 23.072 -6.439 -50.810 1.00 66.25 113 MET A O 1
ATOM 904 N N . ASN A 1 114 ? 25.000 -7.588 -50.942 1.00 66.25 114 ASN A N 1
ATOM 905 C CA . ASN A 1 114 ? 24.384 -8.849 -51.341 1.00 66.25 114 ASN A CA 1
ATOM 906 C C . ASN A 1 114 ? 24.160 -9.729 -50.100 1.00 66.25 114 ASN A C 1
ATOM 908 O O . ASN A 1 114 ? 25.096 -9.970 -49.339 1.00 66.25 114 ASN A O 1
ATOM 912 N N . GLU A 1 115 ? 22.932 -10.213 -49.890 1.00 61.91 115 GLU A N 1
ATOM 913 C CA . GLU A 1 115 ? 22.527 -10.929 -48.661 1.00 61.91 115 GLU A CA 1
ATOM 914 C C . GLU A 1 115 ? 23.278 -12.255 -48.435 1.00 61.91 115 GLU A C 1
ATOM 916 O O . GLU A 1 115 ? 23.258 -12.805 -47.337 1.00 61.91 115 GLU A O 1
ATOM 921 N N . SER A 1 116 ? 23.952 -12.775 -49.463 1.00 73.75 116 SER A N 1
ATOM 922 C CA . SER A 1 116 ? 24.718 -14.025 -49.418 1.00 73.75 116 SER A CA 1
ATOM 923 C C . SER A 1 116 ? 26.180 -13.865 -48.984 1.00 73.75 116 SER A C 1
ATOM 925 O O . SER A 1 116 ? 26.937 -14.835 -49.030 1.00 73.75 116 SER A O 1
ATOM 927 N N . GLU A 1 117 ? 26.624 -12.653 -48.652 1.00 74.75 117 GLU A N 1
ATOM 928 C CA . GLU A 1 117 ? 28.013 -12.387 -48.278 1.00 74.75 117 GLU A CA 1
ATOM 929 C C . GLU A 1 117 ? 28.231 -12.480 -46.765 1.00 74.75 117 GLU A C 1
ATOM 931 O O . GLU A 1 117 ? 27.466 -11.932 -45.974 1.00 74.75 117 GLU A O 1
ATOM 936 N N . TYR A 1 118 ? 29.321 -13.140 -46.368 1.00 75.12 118 TYR A N 1
ATOM 937 C CA . TYR A 1 118 ? 29.710 -13.319 -44.971 1.00 75.12 118 TYR A CA 1
ATOM 938 C C . TYR A 1 118 ? 31.099 -12.733 -44.733 1.00 75.12 118 TYR A C 1
ATOM 940 O O . TYR A 1 118 ? 31.992 -12.881 -45.568 1.00 75.12 118 TYR A O 1
ATOM 948 N N . TYR A 1 119 ? 31.266 -12.085 -43.583 1.00 77.31 119 TYR A N 1
ATOM 949 C CA . TYR A 1 119 ? 32.502 -11.434 -43.163 1.00 77.31 119 TYR A CA 1
ATOM 950 C C . TYR A 1 119 ? 32.852 -11.880 -41.753 1.00 77.31 119 TYR A C 1
ATOM 952 O O . TYR A 1 119 ? 31.971 -11.968 -40.896 1.00 77.31 119 TYR A O 1
ATOM 960 N N . ASP A 1 120 ? 34.137 -12.115 -41.508 1.00 78.31 120 ASP A N 1
ATOM 961 C CA . ASP A 1 120 ? 34.621 -12.532 -40.192 1.00 78.31 120 ASP A CA 1
ATOM 962 C C . ASP A 1 120 ? 34.768 -11.332 -39.245 1.00 78.31 120 ASP A C 1
ATOM 964 O O . ASP A 1 120 ? 34.707 -11.483 -38.023 1.00 78.31 120 ASP A O 1
ATOM 968 N N . THR A 1 121 ? 34.955 -10.124 -39.793 1.00 76.06 121 THR A N 1
ATOM 969 C CA . THR A 1 121 ? 35.106 -8.886 -39.017 1.00 76.06 121 THR A CA 1
ATOM 970 C C . THR A 1 121 ? 34.402 -7.694 -39.668 1.00 76.06 121 THR A C 1
ATOM 972 O O . THR A 1 121 ? 34.200 -7.637 -40.881 1.00 76.06 121 THR A O 1
ATOM 975 N N . PHE A 1 122 ? 34.058 -6.691 -38.854 1.00 71.81 122 PHE A N 1
ATOM 976 C CA . PHE A 1 122 ? 33.448 -5.448 -39.338 1.00 71.81 122 PHE A CA 1
ATOM 977 C C . PHE A 1 122 ? 34.402 -4.610 -40.206 1.00 71.81 122 PHE A C 1
ATOM 979 O O . PHE A 1 122 ? 33.953 -3.905 -41.105 1.00 71.81 122 PHE A O 1
ATOM 986 N N . ASP A 1 123 ? 35.717 -4.707 -39.988 1.00 77.94 123 ASP A N 1
ATOM 987 C CA . ASP A 1 123 ? 36.699 -3.956 -40.777 1.00 77.94 123 ASP A CA 1
ATOM 988 C C . ASP A 1 123 ? 36.749 -4.425 -42.240 1.00 77.94 123 ASP A C 1
ATOM 990 O O . ASP A 1 123 ? 36.850 -3.589 -43.136 1.00 77.94 123 ASP A O 1
ATOM 994 N N . GLN A 1 124 ? 36.565 -5.728 -42.500 1.00 79.69 124 GLN A N 1
ATOM 995 C CA . GLN A 1 124 ? 36.444 -6.265 -43.866 1.00 79.69 124 GLN A CA 1
ATOM 996 C C . GLN A 1 124 ? 35.219 -5.689 -44.595 1.00 79.69 124 GLN A C 1
ATOM 998 O O . GLN A 1 124 ? 35.286 -5.334 -45.773 1.00 79.69 124 GLN A O 1
ATOM 1003 N N . LEU A 1 125 ? 34.098 -5.571 -43.878 1.00 75.69 125 LEU A N 1
ATOM 1004 C CA . LEU A 1 125 ? 32.862 -4.977 -44.383 1.00 75.69 125 LEU A CA 1
ATOM 1005 C C . LEU A 1 125 ? 33.041 -3.470 -44.652 1.00 75.69 125 LEU A C 1
ATOM 1007 O O . LEU A 1 125 ? 32.650 -2.987 -45.715 1.00 75.69 125 LEU A O 1
ATOM 1011 N N . ARG A 1 126 ? 33.684 -2.734 -43.733 1.00 73.56 126 ARG A N 1
ATOM 1012 C CA . ARG A 1 126 ? 33.980 -1.296 -43.871 1.00 73.56 126 ARG A CA 1
ATOM 1013 C C . ARG A 1 126 ? 34.857 -0.998 -45.082 1.00 73.56 126 ARG A C 1
ATOM 1015 O O . ARG A 1 126 ? 34.554 -0.061 -45.819 1.00 73.56 126 ARG A O 1
ATOM 1022 N N . GLU A 1 127 ? 35.921 -1.770 -45.279 1.00 78.62 127 GLU A N 1
ATOM 1023 C CA . GLU A 1 127 ? 36.853 -1.589 -46.395 1.00 78.62 127 GLU A CA 1
ATOM 1024 C C . GLU A 1 127 ? 36.161 -1.799 -47.747 1.00 78.62 127 GLU A C 1
ATOM 1026 O O . GLU A 1 127 ? 36.318 -0.979 -48.650 1.00 78.62 127 GLU A O 1
ATOM 1031 N N . LYS A 1 128 ? 35.337 -2.849 -47.866 1.00 78.88 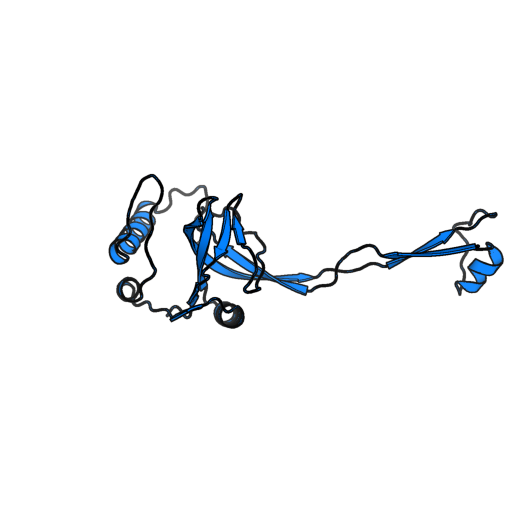128 LYS A N 1
ATOM 1032 C CA . LYS A 1 128 ? 34.650 -3.196 -49.118 1.00 78.88 128 LYS A CA 1
ATOM 1033 C C . LYS A 1 128 ? 33.490 -2.262 -49.467 1.00 78.88 128 LYS A C 1
ATOM 1035 O O . LYS A 1 128 ? 33.309 -1.929 -50.636 1.00 78.88 128 LYS A O 1
ATOM 1040 N N . TYR A 1 129 ? 32.677 -1.876 -48.484 1.00 75.69 129 TYR A N 1
ATOM 1041 C CA . TYR A 1 129 ? 31.475 -1.064 -48.719 1.00 75.69 129 TYR A CA 1
ATOM 1042 C C . TYR A 1 129 ? 31.694 0.437 -48.545 1.00 75.69 129 TYR A C 1
ATOM 1044 O O . TYR A 1 129 ? 30.744 1.201 -48.714 1.00 75.69 129 TYR A O 1
ATOM 1052 N N . HIS A 1 130 ? 32.925 0.857 -48.235 1.00 72.88 130 HIS A N 1
ATOM 1053 C CA . HIS A 1 130 ? 33.275 2.257 -47.994 1.00 72.88 130 HIS A CA 1
ATOM 1054 C C . HIS A 1 130 ? 32.288 2.907 -47.015 1.00 72.88 130 HIS A C 1
ATOM 1056 O O . HIS A 1 130 ? 31.640 3.909 -47.313 1.00 72.88 130 HIS A O 1
ATOM 1062 N N . ILE A 1 131 ? 32.106 2.261 -45.859 1.00 70.12 131 ILE A N 1
ATOM 1063 C CA . ILE A 1 131 ? 31.186 2.740 -44.825 1.00 70.12 131 ILE A CA 1
ATOM 1064 C C . ILE A 1 131 ? 31.712 4.069 -44.292 1.00 70.12 131 ILE A C 1
ATOM 1066 O O . ILE A 1 131 ? 32.788 4.125 -43.695 1.00 70.12 131 ILE A O 1
ATOM 1070 N N . ASN A 1 132 ? 30.926 5.123 -44.493 1.00 65.56 132 ASN A N 1
ATOM 1071 C CA . ASN A 1 132 ? 31.332 6.501 -44.212 1.00 65.56 132 ASN A CA 1
ATOM 1072 C C . ASN A 1 132 ? 30.783 7.026 -42.883 1.00 65.56 132 ASN A C 1
ATOM 1074 O O . ASN A 1 132 ? 31.265 8.036 -42.370 1.00 65.56 132 ASN A O 1
ATOM 1078 N N . SER A 1 133 ? 29.792 6.341 -42.311 1.00 64.44 133 SER A N 1
ATOM 1079 C CA . SER A 1 133 ? 29.237 6.659 -41.002 1.00 64.44 133 SER A CA 1
ATOM 1080 C C . SER A 1 133 ? 28.805 5.384 -40.279 1.00 64.44 133 SER A C 1
ATOM 1082 O O . SER A 1 133 ? 28.272 4.438 -40.861 1.00 64.44 133 SER A O 1
ATOM 1084 N N . GLU A 1 134 ? 29.060 5.366 -38.977 1.00 67.94 134 GLU A N 1
ATOM 1085 C CA . GLU A 1 134 ? 28.529 4.385 -38.047 1.00 67.94 134 GLU A CA 1
ATOM 1086 C C . GLU A 1 134 ? 27.926 5.158 -36.887 1.00 67.94 134 GLU A C 1
ATOM 1088 O O . GLU A 1 134 ? 28.540 6.094 -36.367 1.00 67.94 134 GLU A O 1
ATOM 1093 N N . TYR A 1 135 ? 26.723 4.774 -36.487 1.00 62.59 135 TYR A N 1
ATOM 1094 C CA . TYR A 1 135 ? 26.107 5.324 -35.299 1.00 62.59 135 TYR A CA 1
ATOM 1095 C C . TYR A 1 135 ? 25.334 4.239 -34.563 1.00 62.59 135 TYR A C 1
ATOM 1097 O O . TYR A 1 135 ? 24.666 3.382 -35.150 1.00 62.59 135 TYR A O 1
ATOM 1105 N N . ASP A 1 136 ? 25.431 4.284 -33.243 1.00 61.28 136 ASP A N 1
ATOM 1106 C CA . ASP A 1 136 ? 24.610 3.449 -32.391 1.00 61.28 136 ASP A CA 1
ATOM 1107 C C . ASP A 1 136 ? 23.217 4.072 -32.306 1.00 61.28 136 ASP A C 1
ATOM 1109 O O . ASP A 1 136 ? 23.057 5.232 -31.916 1.00 61.28 136 ASP A O 1
ATOM 1113 N N . VAL A 1 137 ? 22.192 3.288 -32.634 1.00 57.97 137 VAL A N 1
ATOM 1114 C CA . VAL A 1 137 ? 20.831 3.595 -32.203 1.00 57.97 137 VAL A CA 1
ATOM 1115 C C . VAL A 1 137 ? 20.598 2.813 -30.925 1.00 57.97 137 VAL A C 1
ATOM 1117 O O . VAL A 1 137 ? 20.416 1.592 -30.926 1.00 57.97 137 VAL A O 1
ATOM 1120 N N . VAL A 1 138 ? 20.623 3.533 -29.809 1.00 50.94 138 VAL A N 1
ATOM 1121 C CA . VAL A 1 138 ? 20.185 2.986 -28.529 1.00 50.94 138 VAL A CA 1
ATOM 1122 C C . VAL A 1 138 ? 18.664 2.980 -28.550 1.00 50.94 138 VAL A C 1
ATOM 1124 O O . VAL A 1 138 ? 18.030 4.031 -28.465 1.00 50.94 138 VAL A O 1
ATOM 1127 N N . PHE A 1 139 ? 18.069 1.797 -28.678 1.00 57.25 139 PHE A N 1
ATOM 1128 C CA . PHE A 1 139 ? 16.655 1.648 -28.371 1.00 57.25 139 PHE A CA 1
ATOM 1129 C C . PHE A 1 139 ? 16.529 1.591 -26.852 1.00 57.25 139 PHE A C 1
ATOM 1131 O O . PHE A 1 139 ? 17.205 0.797 -26.192 1.00 57.25 139 PHE A O 1
ATOM 1138 N N . GLU A 1 140 ? 15.695 2.465 -26.282 1.00 44.34 140 GLU A N 1
ATOM 1139 C CA . GLU A 1 140 ? 15.393 2.381 -24.862 1.00 44.34 140 GLU A CA 1
ATOM 1140 C C . GLU A 1 140 ? 14.541 1.140 -24.620 1.00 44.34 140 GLU A C 1
ATOM 1142 O O . GLU A 1 140 ? 13.381 1.068 -25.017 1.00 44.34 140 GLU A O 1
ATOM 1147 N N . GLU A 1 141 ? 15.105 0.155 -23.949 1.00 47.66 141 GLU A N 1
ATOM 1148 C CA . GLU A 1 141 ? 14.356 -0.988 -23.485 1.00 47.66 141 GLU A CA 1
ATOM 1149 C C . GLU A 1 141 ? 14.897 -1.235 -22.048 1.00 47.66 141 GLU A C 1
ATOM 1151 O O . GLU A 1 141 ? 15.957 -1.757 -21.791 1.00 47.66 141 GLU A O 1
ATOM 1156 N N . GLN A 1 142 ? 14.341 -0.572 -21.032 1.00 44.47 142 GLN A N 1
ATOM 1157 C CA . GLN A 1 142 ? 15.159 -0.239 -19.853 1.00 44.47 142 GLN A CA 1
ATOM 1158 C C . GLN A 1 142 ? 15.431 -1.355 -18.837 1.00 44.47 142 GLN A C 1
ATOM 1160 O O . GLN A 1 142 ? 14.511 -1.640 -18.090 1.00 44.47 142 GLN A O 1
ATOM 1165 N N . SER A 1 143 ? 16.654 -1.911 -18.695 1.00 50.75 143 SER A N 1
ATOM 1166 C CA . SER A 1 143 ? 17.014 -2.938 -17.687 1.00 50.75 143 SER A CA 1
ATOM 1167 C C . SER A 1 143 ? 1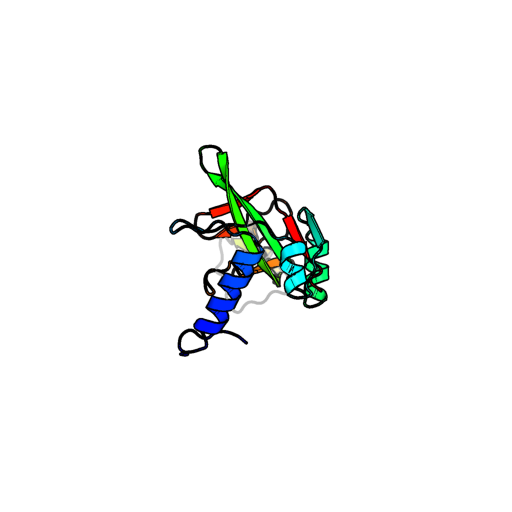7.080 -2.425 -16.248 1.00 50.75 143 SER A C 1
ATOM 1169 O O . SER A 1 143 ? 18.140 -2.256 -15.646 1.00 50.75 143 SER A O 1
ATOM 1171 N N . SER A 1 144 ? 15.900 -2.225 -15.679 1.00 49.78 144 SER A N 1
ATOM 1172 C CA . SER A 1 144 ? 15.660 -2.183 -14.246 1.00 49.78 144 SER A CA 1
ATOM 1173 C C . SER A 1 144 ? 14.766 -3.366 -13.898 1.00 49.78 144 SER A C 1
ATOM 1175 O O . SER A 1 144 ? 13.701 -3.550 -14.495 1.00 49.78 144 SER A O 1
ATOM 1177 N N . THR A 1 145 ? 15.215 -4.193 -12.957 1.00 62.09 145 THR A N 1
ATOM 1178 C CA . THR A 1 145 ? 14.316 -5.092 -12.243 1.00 62.09 145 THR A CA 1
ATOM 1179 C C . THR A 1 145 ? 13.623 -4.258 -11.170 1.00 62.09 145 THR A C 1
ATOM 1181 O O . THR A 1 145 ? 14.175 -4.036 -10.094 1.00 62.09 145 THR A O 1
ATOM 1184 N N . GLY A 1 146 ? 12.441 -3.737 -11.491 1.00 74.75 146 GLY A N 1
ATOM 1185 C CA . GLY A 1 146 ? 11.610 -2.999 -10.545 1.00 74.75 146 GLY A CA 1
ATOM 1186 C C . GLY A 1 146 ? 10.763 -3.965 -9.725 1.00 74.75 146 GLY A C 1
ATOM 1187 O O . GLY A 1 146 ? 10.126 -4.857 -10.290 1.00 74.75 146 GLY A O 1
ATOM 1188 N N . GLU A 1 147 ? 10.749 -3.795 -8.403 1.00 88.94 147 GLU A N 1
ATOM 1189 C CA . GLU A 1 147 ? 9.778 -4.462 -7.534 1.00 88.94 147 GLU A CA 1
ATOM 1190 C C . GLU A 1 147 ? 8.603 -3.515 -7.277 1.00 88.94 147 GLU A C 1
ATOM 1192 O O . GLU A 1 147 ? 8.765 -2.393 -6.783 1.00 88.94 147 GLU A O 1
ATOM 1197 N N . TYR A 1 148 ? 7.420 -3.983 -7.649 1.00 92.06 148 TYR A N 1
ATOM 1198 C CA . TYR A 1 148 ? 6.162 -3.262 -7.590 1.00 92.06 148 TYR A CA 1
ATOM 1199 C C . TYR A 1 148 ? 5.265 -3.882 -6.527 1.00 92.06 148 TYR A C 1
ATOM 1201 O O . TYR A 1 148 ? 5.260 -5.097 -6.331 1.00 92.06 148 TYR A O 1
ATOM 1209 N N . LEU A 1 149 ? 4.487 -3.037 -5.866 1.00 94.94 149 LEU A N 1
ATOM 1210 C CA . LEU A 1 149 ? 3.442 -3.455 -4.945 1.00 94.94 149 LEU A CA 1
ATOM 1211 C C . LEU A 1 149 ? 2.208 -3.867 -5.752 1.00 94.94 149 LEU A C 1
ATOM 1213 O O . LEU A 1 149 ? 1.799 -3.132 -6.655 1.00 94.94 149 LEU A O 1
ATOM 1217 N N . LEU A 1 150 ? 1.624 -5.012 -5.407 1.00 95.19 150 LEU A N 1
ATOM 1218 C CA . LEU A 1 150 ? 0.275 -5.401 -5.817 1.00 95.19 150 LEU A CA 1
ATOM 1219 C C . LEU A 1 150 ? -0.697 -4.920 -4.740 1.00 95.19 150 LEU A C 1
ATOM 1221 O O . LEU A 1 150 ? -0.412 -5.049 -3.546 1.00 95.19 150 LEU A O 1
ATOM 1225 N N . MET A 1 151 ? -1.778 -4.271 -5.164 1.00 94.62 151 MET A N 1
ATOM 1226 C CA . MET A 1 151 ? -2.686 -3.562 -4.268 1.00 94.62 151 MET A CA 1
ATOM 1227 C C . MET A 1 151 ? -4.131 -3.915 -4.587 1.00 94.62 151 MET A C 1
ATOM 1229 O O . MET A 1 151 ? -4.564 -3.710 -5.715 1.00 94.62 151 MET A O 1
ATOM 1233 N N . ASN A 1 152 ? -4.880 -4.346 -3.574 1.00 95.62 152 ASN A N 1
ATOM 1234 C CA . ASN A 1 152 ? -6.328 -4.478 -3.640 1.00 95.62 152 ASN A CA 1
ATOM 1235 C C . ASN A 1 152 ? -6.978 -3.193 -3.130 1.00 95.62 152 ASN A C 1
ATOM 1237 O O . ASN A 1 152 ? -6.917 -2.914 -1.929 1.00 95.62 152 ASN A O 1
ATOM 1241 N N . TRP A 1 153 ? -7.599 -2.427 -4.031 1.00 94.06 153 TRP A N 1
ATOM 1242 C CA . TRP A 1 153 ? -8.144 -1.092 -3.739 1.00 94.06 153 TRP A CA 1
ATOM 1243 C C . TRP A 1 153 ? -9.467 -1.097 -2.965 1.00 94.06 153 TRP A C 1
ATOM 1245 O O . TRP A 1 153 ? -9.898 -0.033 -2.512 1.00 94.06 153 TRP A O 1
ATOM 1255 N N . GLY A 1 154 ? -10.101 -2.262 -2.801 1.00 92.81 154 GLY A N 1
ATOM 1256 C CA . GLY A 1 154 ? -11.426 -2.388 -2.193 1.00 92.81 154 GLY A CA 1
ATOM 1257 C C . GLY A 1 154 ? -12.573 -1.962 -3.116 1.00 92.81 154 GLY A C 1
ATOM 1258 O O . GLY A 1 154 ? -13.610 -1.525 -2.625 1.00 92.81 154 GLY A O 1
ATOM 1259 N N . TYR A 1 155 ? -12.383 -2.066 -4.437 1.00 91.25 155 TYR A N 1
ATOM 1260 C CA . TYR A 1 155 ? -13.377 -1.734 -5.468 1.00 91.25 155 TYR A CA 1
ATOM 1261 C C . TYR A 1 155 ? -13.713 -2.951 -6.345 1.00 91.25 155 TYR A C 1
ATOM 1263 O O . TYR A 1 155 ? -13.640 -2.891 -7.568 1.00 91.25 155 TYR A O 1
ATOM 1271 N N . ASP A 1 156 ? -14.049 -4.078 -5.708 1.00 87.94 156 ASP A N 1
ATOM 1272 C CA . ASP A 1 156 ? -14.544 -5.301 -6.366 1.00 87.94 156 ASP A CA 1
ATOM 1273 C C . ASP A 1 156 ? -13.641 -5.854 -7.490 1.00 87.94 156 ASP A C 1
ATOM 1275 O O . ASP A 1 156 ? -14.115 -6.364 -8.506 1.00 87.94 156 ASP A O 1
ATOM 1279 N N . GLY A 1 157 ? -12.321 -5.777 -7.297 1.00 85.00 157 GLY A N 1
ATOM 1280 C CA . GLY A 1 157 ? -11.322 -6.267 -8.251 1.00 85.00 157 GLY A CA 1
ATOM 1281 C C . GLY A 1 157 ? -10.844 -5.222 -9.258 1.00 85.00 157 GLY A C 1
ATOM 1282 O O . GLY A 1 157 ? -9.953 -5.507 -10.064 1.00 85.00 157 GLY A O 1
ATOM 1283 N N . ASP A 1 158 ? -11.413 -4.016 -9.233 1.00 85.44 158 ASP A N 1
ATOM 1284 C CA . ASP A 1 158 ? -10.978 -2.945 -10.116 1.00 85.44 158 ASP A CA 1
ATOM 1285 C C . ASP A 1 158 ? -9.569 -2.449 -9.760 1.00 85.44 158 ASP A C 1
ATOM 1287 O O . ASP A 1 158 ? -9.268 -2.103 -8.617 1.00 85.44 158 ASP A O 1
ATOM 1291 N N . ASN A 1 159 ? -8.712 -2.379 -10.780 1.00 81.62 159 ASN A N 1
ATOM 1292 C CA . ASN A 1 159 ? -7.302 -1.986 -10.692 1.00 81.62 159 ASN A CA 1
ATOM 1293 C C . ASN A 1 159 ? -6.400 -2.887 -9.809 1.00 81.62 159 ASN A C 1
ATOM 1295 O O . ASN A 1 159 ? -5.252 -2.519 -9.548 1.00 81.62 159 ASN A O 1
ATOM 1299 N N . ASP A 1 160 ? -6.857 -4.081 -9.409 1.00 80.62 160 ASP A N 1
ATOM 1300 C CA . ASP A 1 160 ? -6.079 -5.015 -8.567 1.00 80.62 160 ASP A CA 1
ATOM 1301 C C . ASP A 1 160 ? -4.841 -5.591 -9.289 1.00 80.62 160 ASP A C 1
ATOM 1303 O O . ASP A 1 160 ? -3.850 -5.964 -8.665 1.00 80.62 160 ASP A O 1
ATOM 1307 N N . ASN A 1 161 ? -4.847 -5.601 -10.628 1.00 77.75 161 ASN A N 1
ATOM 1308 C CA . ASN A 1 161 ? -3.703 -6.020 -11.454 1.00 77.75 161 ASN A CA 1
ATOM 1309 C C . ASN A 1 161 ? -2.652 -4.906 -11.661 1.00 77.75 161 ASN A C 1
ATOM 1311 O O . ASN A 1 161 ? -1.718 -5.066 -12.456 1.00 77.75 161 ASN A O 1
ATOM 1315 N N . GLY A 1 162 ? -2.827 -3.752 -11.012 1.00 84.69 162 GLY A N 1
ATOM 1316 C CA . GLY A 1 162 ? -1.924 -2.612 -11.122 1.00 84.69 162 GLY A CA 1
ATOM 1317 C C . GLY A 1 162 ? -0.542 -2.883 -10.521 1.00 84.69 162 GLY A C 1
ATOM 1318 O O . GLY A 1 162 ? -0.377 -3.667 -9.589 1.00 84.69 162 GLY A O 1
ATOM 1319 N N . LEU A 1 163 ? 0.473 -2.201 -11.057 1.00 90.31 163 LEU A N 1
ATOM 1320 C CA . LEU A 1 163 ? 1.849 -2.262 -10.562 1.00 90.31 163 LEU A CA 1
ATOM 1321 C C . LEU A 1 163 ? 2.231 -0.917 -9.962 1.00 90.31 163 LEU A C 1
ATOM 1323 O O . LEU A 1 163 ? 2.434 0.059 -10.686 1.00 90.31 163 LEU A O 1
ATOM 1327 N N . PHE A 1 164 ? 2.342 -0.870 -8.640 1.00 92.81 164 PHE A N 1
ATOM 1328 C CA . PHE A 1 164 ? 2.516 0.379 -7.909 1.00 92.81 164 PHE A CA 1
ATOM 1329 C C . PHE A 1 164 ? 3.947 0.539 -7.398 1.00 92.81 164 PHE A C 1
ATOM 1331 O O . PHE A 1 164 ? 4.579 -0.418 -6.954 1.00 92.81 164 PHE A O 1
ATOM 1338 N N . GLY A 1 165 ? 4.477 1.763 -7.465 1.00 91.62 165 GLY A N 1
ATOM 1339 C CA . GLY A 1 165 ? 5.832 2.056 -6.999 1.00 91.62 165 GLY A CA 1
ATOM 1340 C C . GLY A 1 165 ? 6.003 1.767 -5.504 1.00 91.62 165 GLY A C 1
ATOM 1341 O O . GLY A 1 165 ? 5.127 2.082 -4.700 1.00 91.62 165 GLY A O 1
ATOM 1342 N N . SER A 1 166 ? 7.144 1.191 -5.135 1.00 92.75 166 SER A N 1
ATOM 1343 C CA . SER A 1 166 ? 7.491 0.806 -3.760 1.00 92.75 166 SER A CA 1
ATOM 1344 C C . SER A 1 166 ? 8.240 1.897 -2.979 1.00 92.75 166 SER A C 1
ATOM 1346 O O . SER A 1 166 ? 8.446 1.768 -1.770 1.00 92.75 166 SER A O 1
ATOM 1348 N N . TYR A 1 167 ? 8.627 2.999 -3.621 1.00 89.12 167 TYR A N 1
ATOM 1349 C CA . TYR A 1 167 ? 9.353 4.084 -2.960 1.00 89.12 167 TYR A CA 1
ATOM 1350 C C . TYR A 1 167 ? 8.450 4.940 -2.048 1.00 89.12 167 TYR A C 1
ATOM 1352 O O . TYR A 1 167 ? 7.251 5.081 -2.314 1.00 89.12 167 TYR A O 1
ATOM 1360 N N . PRO A 1 168 ? 8.993 5.539 -0.969 1.00 89.19 168 PRO A N 1
ATOM 1361 C CA . PRO A 1 168 ? 8.216 6.388 -0.061 1.00 89.19 168 PRO A CA 1
ATOM 1362 C C . PRO A 1 168 ? 7.504 7.561 -0.746 1.00 89.19 168 PRO A C 1
ATOM 1364 O O . PRO A 1 168 ? 6.361 7.868 -0.407 1.00 89.19 168 PRO A O 1
ATOM 1367 N N . ASP A 1 169 ? 8.135 8.162 -1.749 1.00 90.25 169 ASP A N 1
ATOM 1368 C CA . ASP A 1 169 ? 7.641 9.287 -2.549 1.00 90.25 169 ASP A CA 1
ATOM 1369 C C . ASP A 1 169 ? 6.764 8.870 -3.743 1.00 90.25 169 ASP A C 1
ATOM 1371 O O . ASP A 1 169 ? 6.205 9.730 -4.425 1.00 90.25 169 ASP A O 1
ATOM 1375 N N . ALA A 1 170 ? 6.586 7.564 -3.980 1.00 92.06 170 ALA A N 1
ATOM 1376 C CA . ALA A 1 170 ? 5.755 7.068 -5.072 1.00 92.06 170 ALA A CA 1
ATOM 1377 C C . ALA A 1 170 ? 4.329 7.635 -4.986 1.00 92.06 170 ALA A C 1
ATOM 1379 O O . ALA A 1 170 ? 3.733 7.706 -3.913 1.00 92.06 170 ALA A O 1
ATOM 1380 N N . THR A 1 171 ? 3.739 8.003 -6.115 1.00 94.44 171 THR A N 1
ATOM 1381 C CA . THR A 1 171 ? 2.313 8.343 -6.157 1.00 94.44 171 THR A CA 1
ATOM 1382 C C . THR A 1 171 ? 1.524 7.095 -6.526 1.00 94.44 171 THR A C 1
ATOM 1384 O O . THR A 1 171 ? 1.861 6.422 -7.499 1.00 94.44 171 THR A O 1
ATOM 1387 N N . TRP A 1 172 ? 0.498 6.764 -5.741 1.00 95.12 172 TRP A N 1
ATOM 1388 C CA . TRP A 1 172 ? -0.397 5.648 -6.042 1.00 95.12 172 TRP A CA 1
ATOM 1389 C C . TRP A 1 172 ? -1.710 6.181 -6.581 1.00 95.12 172 TRP A C 1
ATOM 1391 O O . TRP A 1 172 ? -2.414 6.926 -5.895 1.00 95.12 172 TRP A O 1
ATOM 1401 N N . THR A 1 173 ? -2.009 5.811 -7.821 1.00 91.81 173 THR A N 1
ATOM 1402 C CA . THR A 1 173 ? -3.118 6.388 -8.569 1.00 91.81 173 THR A CA 1
ATOM 1403 C C . THR A 1 173 ? -4.199 5.350 -8.815 1.00 91.81 173 THR A C 1
ATOM 1405 O O . THR A 1 173 ? -3.930 4.273 -9.346 1.00 91.81 173 THR A O 1
ATOM 1408 N N . TYR A 1 174 ? -5.428 5.711 -8.465 1.00 88.00 174 TYR A N 1
ATOM 1409 C CA . TYR A 1 174 ? -6.638 5.025 -8.901 1.00 88.00 174 TYR A CA 1
ATOM 1410 C C . TYR A 1 174 ? -7.473 6.032 -9.697 1.00 88.00 174 TYR A C 1
ATOM 1412 O O . TYR A 1 174 ? -7.950 7.018 -9.131 1.00 88.00 174 TYR A O 1
ATOM 1420 N N . LEU A 1 175 ? -7.610 5.817 -11.009 1.00 86.88 175 LEU A N 1
ATOM 1421 C CA . LEU A 1 175 ? -8.224 6.770 -11.946 1.00 86.88 175 LEU A CA 1
ATOM 1422 C C . LEU A 1 175 ? -7.586 8.174 -11.853 1.00 86.88 175 LEU A C 1
ATOM 1424 O O . LEU A 1 175 ? -6.404 8.333 -12.136 1.00 86.88 175 LEU A O 1
ATOM 1428 N N . ASP A 1 176 ? -8.350 9.189 -11.451 1.00 87.00 176 ASP A N 1
ATOM 1429 C CA . ASP A 1 176 ? -7.931 10.585 -11.278 1.00 87.00 176 ASP A CA 1
ATOM 1430 C C . ASP A 1 176 ? -7.457 10.906 -9.844 1.00 87.00 176 ASP A C 1
ATOM 1432 O O . ASP A 1 176 ? -7.218 12.064 -9.490 1.00 87.00 176 ASP A O 1
ATOM 1436 N N . ARG A 1 177 ? -7.337 9.892 -8.977 1.00 91.31 177 ARG A N 1
ATOM 1437 C CA . ARG A 1 177 ? -7.058 10.056 -7.544 1.00 91.31 177 ARG A CA 1
ATOM 1438 C C . ARG A 1 177 ? -5.621 9.687 -7.2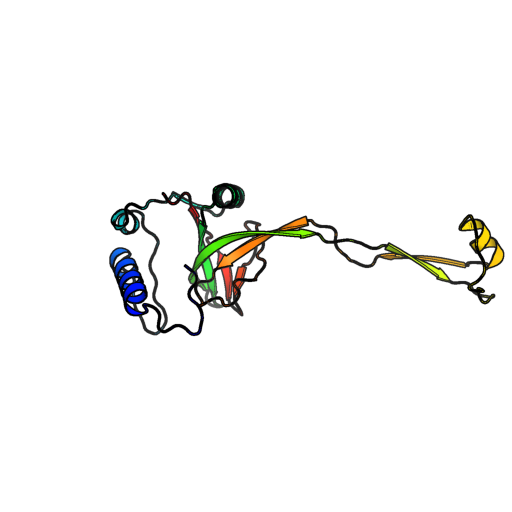15 1.00 91.31 177 ARG A C 1
ATOM 1440 O O . ARG A 1 177 ? -5.267 8.514 -7.200 1.00 91.31 177 ARG A O 1
ATOM 1447 N N . GLU A 1 178 ? -4.826 10.692 -6.862 1.00 95.00 178 GLU A N 1
ATOM 1448 C CA . GLU A 1 178 ? -3.413 10.533 -6.505 1.00 95.00 178 GLU A CA 1
ATOM 1449 C C . GLU A 1 178 ? -3.181 10.504 -4.988 1.00 95.00 178 GLU A C 1
ATOM 1451 O O . GLU A 1 178 ? -3.179 11.543 -4.316 1.00 95.00 178 GLU A O 1
ATOM 1456 N N . TYR A 1 179 ? -2.927 9.320 -4.438 1.00 96.62 179 TYR A N 1
ATOM 1457 C CA . TYR A 1 179 ? -2.603 9.132 -3.026 1.00 96.62 179 TYR A CA 1
ATOM 1458 C C . TYR A 1 179 ? -1.089 9.176 -2.810 1.00 96.62 179 TYR A C 1
ATOM 1460 O O . TYR A 1 179 ? -0.358 8.256 -3.182 1.00 96.62 179 TYR A O 1
ATOM 1468 N N . LYS A 1 180 ? -0.609 10.263 -2.197 1.00 96.06 180 LYS A N 1
ATOM 1469 C CA . LYS A 1 180 ? 0.832 10.514 -1.993 1.00 96.06 180 LYS A CA 1
ATOM 1470 C C . LYS A 1 180 ? 1.195 11.166 -0.659 1.00 96.06 180 LYS A C 1
ATOM 1472 O O . LYS A 1 180 ? 2.374 11.337 -0.372 1.00 96.06 180 LYS A O 1
ATOM 1477 N N . TYR A 1 181 ? 0.209 11.513 0.170 1.00 96.12 181 TYR A N 1
ATOM 1478 C CA . TYR A 1 181 ? 0.426 12.200 1.446 1.00 96.12 181 TYR A CA 1
ATOM 1479 C C . TYR A 1 181 ? 0.144 11.298 2.651 1.00 96.12 181 TYR A C 1
ATOM 1481 O O . TYR A 1 181 ? -0.714 10.419 2.579 1.00 96.12 181 TYR A O 1
ATOM 1489 N N . ASP A 1 182 ? 0.847 11.568 3.757 1.00 95.62 182 ASP A N 1
ATOM 1490 C CA . ASP A 1 182 ? 0.659 10.970 5.090 1.00 95.62 182 ASP A CA 1
ATOM 1491 C C . ASP A 1 182 ? 0.482 9.441 5.066 1.00 95.62 182 ASP A C 1
ATOM 1493 O O . ASP A 1 182 ? -0.455 8.887 5.643 1.00 95.62 182 ASP A O 1
ATOM 1497 N N . LYS A 1 183 ? 1.365 8.757 4.335 1.00 97.19 183 LYS A N 1
ATOM 1498 C CA . LYS A 1 183 ? 1.296 7.309 4.152 1.00 97.19 183 LYS A CA 1
ATOM 1499 C C . LYS A 1 183 ? 1.636 6.582 5.452 1.00 97.19 183 LYS A C 1
ATOM 1501 O O . LYS A 1 183 ? 2.749 6.715 5.965 1.00 97.19 183 LYS A O 1
ATOM 1506 N N . LYS A 1 184 ? 0.716 5.742 5.916 1.00 97.50 184 LYS A N 1
ATOM 1507 C CA . LYS A 1 184 ? 0.897 4.866 7.078 1.00 97.50 184 LYS A CA 1
ATOM 1508 C C . LYS A 1 184 ? 0.573 3.427 6.732 1.00 97.50 184 LYS A C 1
ATOM 1510 O O . LYS A 1 184 ? -0.352 3.173 5.965 1.00 97.50 184 LYS A O 1
ATOM 1515 N N . ILE A 1 185 ? 1.314 2.506 7.333 1.00 98.31 185 ILE A N 1
ATOM 1516 C CA . ILE A 1 185 ? 1.103 1.064 7.229 1.00 98.31 185 ILE A CA 1
ATOM 1517 C C . ILE A 1 185 ? 0.606 0.501 8.556 1.00 98.31 185 ILE A C 1
ATOM 1519 O O . ILE A 1 185 ? 1.076 0.893 9.623 1.00 98.31 185 ILE A O 1
ATOM 1523 N N . HIS A 1 186 ? -0.286 -0.475 8.461 1.00 98.12 186 HIS A N 1
ATOM 1524 C CA . HIS A 1 186 ? -0.715 -1.346 9.543 1.00 98.12 186 HIS A CA 1
ATOM 1525 C C . HIS A 1 186 ? -0.310 -2.764 9.149 1.00 98.12 186 HIS A C 1
ATOM 1527 O O . HIS A 1 186 ? -0.768 -3.289 8.133 1.00 98.12 186 HIS A O 1
ATOM 1533 N N . TYR A 1 187 ? 0.613 -3.347 9.901 1.00 98.00 187 TYR A N 1
ATOM 1534 C CA . TYR A 1 187 ? 1.308 -4.582 9.543 1.00 98.00 187 TYR A CA 1
ATOM 1535 C C . TYR A 1 187 ? 1.419 -5.515 10.756 1.00 98.00 187 TYR A C 1
ATOM 1537 O O . TYR A 1 187 ? 1.001 -5.164 11.858 1.00 98.00 187 TYR A O 1
ATOM 1545 N N . ASP A 1 188 ? 1.958 -6.717 10.562 1.00 96.94 188 ASP A N 1
ATOM 1546 C CA . ASP A 1 188 ? 2.060 -7.768 11.580 1.00 96.94 188 ASP A CA 1
ATOM 1547 C C . ASP A 1 188 ? 0.708 -8.171 12.185 1.00 96.94 188 ASP A C 1
ATOM 1549 O O . ASP A 1 188 ? 0.618 -8.429 13.388 1.00 96.94 188 ASP A O 1
ATOM 1553 N N . PHE A 1 189 ? -0.335 -8.266 11.351 1.00 95.00 189 PHE A N 1
ATOM 1554 C CA . PHE A 1 189 ? -1.620 -8.816 11.782 1.00 95.00 189 PHE A CA 1
ATOM 1555 C C . PHE A 1 189 ? -1.424 -10.213 12.404 1.00 95.00 189 PHE A C 1
ATOM 1557 O O . PHE A 1 189 ? -0.718 -11.072 11.847 1.00 95.00 189 PHE A O 1
ATOM 1564 N N . ARG A 1 190 ? -1.977 -10.407 13.603 1.00 91.62 190 ARG A N 1
ATOM 1565 C CA . ARG A 1 190 ? -1.903 -11.638 14.404 1.00 91.62 190 ARG A CA 1
ATOM 1566 C C . ARG A 1 190 ? -3.064 -11.729 15.375 1.00 91.62 190 ARG A C 1
ATOM 1568 O O . ARG A 1 190 ? -3.521 -10.641 15.804 1.00 91.62 190 ARG A O 1
#

Sequence (190 aa):
MALSYFSSGNTTYVGDLMLDIGNRLNMKYSGNGSSASISNSALSNYNLTCTESDYNYQKIKNNLQNSKPVNITAYRKNASGQKFGHSWIIDGLATKTRYYITRKHFEYTENWMNESEYYDTFDQLREKYHINSEYDVVFEEQSSTGEYLLMNWGYDGDNDNGLFGSYPDATWTYLDREYKYDKKIHYDFR

Foldseek 3Di:
DDDDPDDPDDPVVVVVVVVLLCVLQVWDDDPVDIDGDDDQSSCVVVVKDWDKDFADLVQQVVQLVVQHKKKKKFWFADPVRDTDMAIWIFRDKDWDFWDWDKDKDWDADDDDDDPPDDDPDVVVVCVVRVTPDIDIDTDPRDGDGAIFTQIDRVPSCPCSPPGFHSDLQTWDDDPPTTTGHPMMMIGPMD

Radius of gyration: 27.04 Å; chains: 1; bounding box: 63×42×73 Å

InterPro domains:
  IPR000200 Peptidase C10, streptopain [PF01640] (9-160)
  IPR038765 Papain-like cysteine peptidase superfamily [SSF54001] (10-173)
  IPR044934 Peptidase C10, streptopain superfmaily [G3DSA:3.90.70.50] (1-190)

Secondary structure (DSSP, 8-state):
-PPPTT----HHHHHHHHHHHHHHTT-B--TT--B----HHHHGGGT---EEEE--HHHHHHHHHTT--EEEEEEEE-TT--EEEEEEEEEEEEEEE---EEEEEEEESS-PPPTT---SSHHHHHHHHTEEEEEEEEE-----EEEEEEEE-SSTTTTTT--EE-STTPPEEETTEEE-EEEEEEE---

pLDDT: mean 82.87, std 17.13, range [29.5, 98.31]